Protein AF-A0A9E4PXG4-F1 (afdb_monomer_lite)

pLDDT: mean 70.13, std 26.69, range [25.33, 98.75]

Foldseek 3Di:
DPDDDDDCPLPDWKDFAWWAFQVVRDIDGPPPDPLRQQRCQLNVQLNVLCVLQPVLLLQQAQLQSLLSSNLRRPRDDDPLVVLLVVCVVVVLDDQVVVRSDDDDRPSSRSNSSSNSVLLVVCCCVPPNVVLVSQLRVQCNVPSHNQSSCCVSPVGGSLVSSCVSCVVVVHHRDDDPVRVVVVVVVVVVDDDDDDDDDDDDDDDDDDDDDDDDDDDDDDDDDDDDDDDDDDDDDDDDDDDPPRSIDPGDIDTDPDPDDDPDDPDDDPPDDDDDDPDDDDDDDDDDDDD

Sequence (287 aa):
SALPFRSQAVSEGLQTQGMAFSNERVLLVHGFDPTVTGTVSHEFTHLLVAEAAGKAYAQVPSWLNEGLAEYGNVDPTDDYEAALRYGIFTRRIKPLWYLSSFGGTPEDIIIAYGQARSVVQYMLDTYGPDRMAALFPVLQRTLNIDQALLEVYGMDQFGLDSAWRKFMGLEPLPSPEELESQLDETTESPDSESSGAEESSGDTEGATGAADEATSMPGPTPGAEGQPAGAEGDDGQESEGGLNSPGCSAPASGSGNVSIGLGMLLLLSTPLGLVALPRLRRRWPFR

Structure (mmCIF, N/CA/C/O backbone):
data_AF-A0A9E4PXG4-F1
#
_entry.id   AF-A0A9E4PXG4-F1
#
loop_
_atom_site.group_PDB
_atom_site.id
_atom_site.type_symbol
_atom_site.label_atom_id
_atom_site.label_alt_id
_atom_site.label_comp_id
_atom_site.label_asym_id
_atom_site.label_entity_id
_atom_site.label_seq_id
_atom_site.pdbx_PDB_ins_code
_atom_site.Cartn_x
_atom_site.Cartn_y
_atom_site.Cartn_z
_atom_site.occupancy
_atom_site.B_iso_or_equiv
_atom_site.auth_seq_id
_atom_site.auth_comp_id
_atom_site.auth_asym_id
_atom_site.auth_atom_id
_atom_site.pdbx_PDB_model_num
ATOM 1 N N . SER A 1 1 ? 17.398 23.538 -15.110 1.00 33.78 1 SER A N 1
ATOM 2 C CA . SER A 1 1 ? 17.053 22.222 -14.540 1.00 33.78 1 SER A CA 1
ATOM 3 C C . SER A 1 1 ? 15.551 22.056 -14.558 1.00 33.78 1 SER A C 1
ATOM 5 O O . SER A 1 1 ? 14.874 23.047 -14.325 1.00 33.78 1 SER A O 1
ATOM 7 N N . ALA A 1 2 ? 15.044 20.861 -14.864 1.00 31.47 2 ALA A N 1
ATOM 8 C CA . ALA A 1 2 ? 13.609 20.583 -15.018 1.00 31.47 2 ALA A CA 1
ATOM 9 C C . ALA A 1 2 ? 13.069 19.635 -13.927 1.00 31.47 2 ALA A C 1
ATOM 11 O O . ALA A 1 2 ? 12.160 18.854 -14.172 1.00 31.47 2 ALA A O 1
ATOM 12 N N . LEU A 1 3 ? 13.666 19.683 -12.733 1.00 31.16 3 LEU A N 1
ATOM 13 C CA . LEU A 1 3 ? 13.234 18.939 -11.552 1.00 31.16 3 LEU A CA 1
ATOM 14 C C . LEU A 1 3 ? 13.227 19.905 -10.357 1.00 31.16 3 LEU A C 1
ATOM 16 O O . LEU A 1 3 ? 14.188 20.675 -10.224 1.00 31.16 3 LEU A O 1
ATOM 20 N N . PRO A 1 4 ? 12.181 19.904 -9.512 1.00 25.77 4 PRO A N 1
ATOM 21 C CA . PRO A 1 4 ? 12.174 20.676 -8.276 1.00 25.77 4 PRO A CA 1
ATOM 22 C C . PRO A 1 4 ? 13.229 20.137 -7.300 1.00 25.77 4 PRO A C 1
ATOM 24 O O . PRO A 1 4 ? 13.543 18.947 -7.290 1.00 25.77 4 PRO A O 1
ATOM 27 N N . PHE A 1 5 ? 13.776 21.021 -6.464 1.00 25.33 5 PHE A N 1
ATOM 28 C CA . PHE A 1 5 ? 14.738 20.637 -5.433 1.00 25.33 5 PHE A CA 1
ATOM 29 C C . PHE A 1 5 ? 14.101 19.663 -4.432 1.00 25.33 5 PHE A C 1
ATOM 31 O O . PHE A 1 5 ? 13.158 20.017 -3.725 1.00 25.33 5 PHE A O 1
ATOM 38 N N . ARG A 1 6 ? 14.685 18.470 -4.302 1.00 34.84 6 ARG A N 1
ATOM 39 C CA . ARG A 1 6 ? 14.646 17.688 -3.061 1.00 34.84 6 ARG A CA 1
ATOM 40 C C . ARG A 1 6 ? 16.035 17.704 -2.429 1.00 34.84 6 ARG A C 1
ATOM 42 O O . ARG A 1 6 ? 17.034 17.906 -3.120 1.00 34.84 6 ARG A O 1
ATOM 49 N N . SER A 1 7 ? 16.080 17.618 -1.103 1.00 28.38 7 SER A N 1
ATOM 50 C CA . SER A 1 7 ? 17.288 17.879 -0.318 1.00 28.38 7 SER A CA 1
ATOM 51 C C . SER A 1 7 ? 18.417 16.895 -0.635 1.00 28.38 7 SER A C 1
ATOM 53 O O . SER A 1 7 ? 18.186 15.724 -0.929 1.00 28.38 7 SER A O 1
ATOM 55 N N . GLN A 1 8 ? 19.664 17.353 -0.494 1.00 27.33 8 GLN A N 1
ATOM 56 C CA . GLN A 1 8 ? 20.884 16.546 -0.664 1.00 27.33 8 GLN A CA 1
ATOM 57 C C . GLN A 1 8 ? 21.089 15.489 0.453 1.00 27.33 8 GLN A C 1
ATOM 59 O O . GLN A 1 8 ? 22.214 15.079 0.712 1.00 27.33 8 GLN A O 1
ATOM 64 N N . ALA A 1 9 ? 20.018 15.072 1.137 1.00 29.69 9 ALA A N 1
ATOM 65 C CA . ALA A 1 9 ? 20.040 14.266 2.360 1.00 29.69 9 ALA A CA 1
ATOM 66 C C . ALA A 1 9 ? 19.443 12.850 2.202 1.00 29.69 9 ALA A C 1
ATOM 68 O O . ALA A 1 9 ? 19.326 12.128 3.185 1.00 29.69 9 ALA A O 1
ATOM 69 N N . VAL A 1 10 ? 19.110 12.423 0.977 1.00 39.03 10 VAL A N 1
ATOM 70 C CA . VAL A 1 10 ? 18.885 10.998 0.630 1.00 39.03 10 VAL A CA 1
ATOM 71 C C . VAL A 1 10 ? 20.210 10.403 0.116 1.00 39.03 10 VAL A C 1
ATOM 73 O O . VAL A 1 10 ? 20.295 9.836 -0.968 1.00 39.03 10 VAL A O 1
ATOM 76 N N . SER A 1 11 ? 21.305 10.687 0.825 1.00 46.31 11 SER A N 1
ATOM 77 C CA . SER A 1 11 ? 22.659 10.618 0.272 1.00 46.31 11 SER A CA 1
ATOM 78 C C . SER A 1 11 ? 23.220 9.193 0.176 1.00 46.31 11 SER A C 1
ATOM 80 O O . SER A 1 11 ? 23.090 8.396 1.099 1.00 46.31 11 SER A O 1
ATOM 82 N N . GLU A 1 12 ? 23.919 8.933 -0.932 1.00 41.09 12 GLU A N 1
ATOM 83 C CA . GLU A 1 12 ? 24.795 7.779 -1.226 1.00 41.09 12 GLU A CA 1
ATOM 84 C C . GLU A 1 12 ? 24.142 6.402 -1.463 1.00 41.09 12 GLU A C 1
ATOM 86 O O . GLU A 1 12 ? 24.725 5.607 -2.197 1.00 41.09 12 GLU A O 1
ATOM 91 N N . GLY A 1 13 ? 22.953 6.110 -0.921 1.00 46.75 13 GLY A N 1
ATOM 92 C CA . GLY A 1 13 ? 22.399 4.740 -0.925 1.00 46.75 13 GLY A CA 1
ATOM 93 C C . GLY A 1 13 ? 21.223 4.427 -1.864 1.00 46.75 13 GLY A C 1
ATOM 94 O O . GLY A 1 13 ? 20.924 3.251 -2.055 1.00 46.75 13 GLY A O 1
ATOM 95 N N . LEU A 1 14 ? 20.534 5.425 -2.427 1.00 54.19 14 LEU A N 1
ATOM 96 C CA . LEU A 1 14 ? 19.268 5.234 -3.154 1.00 54.19 14 LEU A CA 1
ATOM 97 C C . LEU A 1 14 ? 19.252 5.993 -4.491 1.00 54.19 14 LEU A C 1
ATOM 99 O O . LEU A 1 14 ? 19.620 7.166 -4.545 1.00 54.19 14 LEU A O 1
ATOM 103 N N . GLN A 1 15 ? 18.786 5.339 -5.558 1.00 56.06 15 GLN A N 1
ATOM 104 C CA . GLN A 1 15 ? 18.640 5.920 -6.896 1.00 56.06 15 GLN A CA 1
ATOM 105 C C . GLN A 1 15 ? 17.185 5.835 -7.372 1.00 56.06 15 GLN A C 1
ATOM 107 O O . GLN A 1 15 ? 16.572 4.768 -7.362 1.00 56.06 15 GLN A O 1
ATOM 112 N N . THR A 1 16 ? 16.643 6.959 -7.846 1.00 61.25 16 THR A N 1
ATOM 113 C CA . THR A 1 16 ? 15.329 7.002 -8.500 1.00 61.25 16 THR A CA 1
ATOM 114 C C . THR A 1 16 ? 15.421 6.418 -9.910 1.00 61.25 16 THR A C 1
ATOM 116 O O . THR A 1 16 ? 16.139 6.968 -10.748 1.00 61.25 16 THR A O 1
ATOM 119 N N . GLN A 1 17 ? 14.717 5.312 -10.173 1.00 58.34 17 GLN A N 1
ATOM 120 C CA . GLN A 1 17 ? 14.763 4.605 -11.469 1.00 58.34 17 GLN A CA 1
ATOM 121 C C . GLN A 1 17 ? 13.603 4.970 -12.410 1.00 58.34 17 GLN A C 1
ATOM 123 O O . GLN A 1 17 ? 13.741 4.873 -13.637 1.00 58.34 17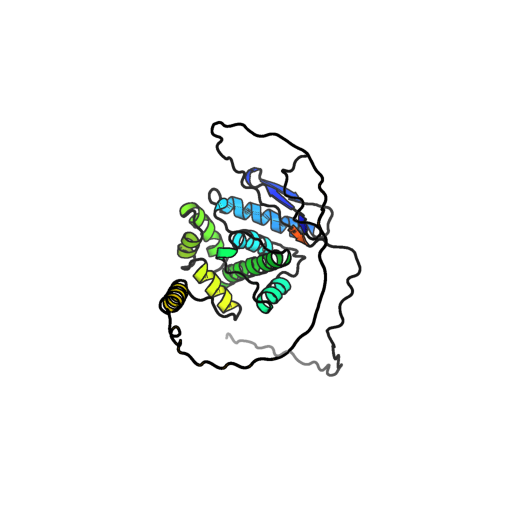 GLN A O 1
ATOM 128 N N . GLY A 1 18 ? 12.485 5.434 -11.847 1.00 63.47 18 GLY A N 1
ATOM 129 C CA . GLY A 1 18 ? 11.287 5.832 -12.575 1.00 63.47 18 GLY A CA 1
ATOM 130 C C . GLY A 1 18 ? 10.524 6.977 -11.903 1.00 63.47 18 GLY A C 1
ATOM 131 O O . GLY A 1 18 ? 10.844 7.401 -10.789 1.00 63.47 18 GLY A O 1
ATOM 132 N N . MET A 1 19 ? 9.556 7.530 -12.637 1.00 73.69 19 MET A N 1
ATOM 133 C CA . MET A 1 19 ? 8.534 8.430 -12.104 1.00 73.69 19 MET A CA 1
ATOM 134 C C . MET A 1 19 ? 7.292 8.454 -13.007 1.00 73.69 19 MET A C 1
ATOM 136 O O . MET A 1 19 ? 7.368 8.817 -14.189 1.00 73.69 19 MET A O 1
ATOM 140 N N . ALA A 1 20 ? 6.143 8.127 -12.422 1.00 68.19 20 ALA A N 1
ATOM 141 C CA . ALA A 1 20 ? 4.818 8.271 -13.016 1.00 68.19 20 ALA A CA 1
ATOM 142 C C . ALA A 1 20 ? 4.194 9.671 -12.798 1.00 68.19 20 ALA A C 1
ATOM 144 O O . ALA A 1 20 ? 4.079 10.163 -11.669 1.00 68.19 20 ALA A O 1
ATOM 145 N N . PHE A 1 21 ? 3.726 10.276 -13.894 1.00 68.31 21 PHE A N 1
ATOM 146 C CA . PHE A 1 21 ? 3.002 11.551 -13.950 1.00 68.31 21 PHE A CA 1
ATOM 147 C C . PHE A 1 21 ? 1.546 11.289 -14.352 1.00 68.31 21 PHE A C 1
ATOM 149 O O . PHE A 1 21 ? 1.220 11.143 -15.535 1.00 68.31 21 PHE A O 1
ATOM 156 N N . SER A 1 22 ? 0.673 11.161 -13.352 1.00 68.94 22 SER A N 1
ATOM 157 C CA . SER A 1 22 ? -0.694 10.652 -13.526 1.00 68.94 22 SER A CA 1
ATOM 158 C C . SER A 1 22 ? -1.594 11.589 -14.333 1.00 68.94 22 SER A C 1
ATOM 160 O O . SER A 1 22 ? -2.365 11.123 -15.171 1.00 68.94 22 SER A O 1
ATOM 162 N N . ASN A 1 23 ? -1.470 12.903 -14.121 1.00 64.62 23 ASN A N 1
ATOM 163 C CA . ASN A 1 23 ? -2.279 13.917 -14.806 1.00 64.62 23 ASN A CA 1
ATOM 164 C C . ASN A 1 23 ? -1.969 13.958 -16.312 1.00 64.62 23 ASN A C 1
ATOM 166 O O . ASN A 1 23 ? -2.866 14.061 -17.147 1.00 64.62 23 ASN A O 1
ATOM 170 N N . GLU A 1 24 ? -0.690 13.841 -16.659 1.00 72.69 24 GLU A N 1
ATOM 171 C CA . GLU A 1 24 ? -0.172 13.880 -18.024 1.00 72.69 24 GLU A CA 1
ATOM 172 C C . GLU A 1 24 ? -0.234 12.507 -18.713 1.00 72.69 24 GLU A C 1
ATOM 174 O O . GLU A 1 24 ? -0.061 12.422 -19.930 1.00 72.69 24 GLU A O 1
ATOM 179 N N . ARG A 1 25 ? -0.472 11.431 -17.944 1.00 68.12 25 ARG A N 1
ATOM 180 C CA . ARG A 1 25 ? -0.352 10.020 -18.362 1.00 68.12 25 ARG A CA 1
ATOM 181 C C . ARG A 1 25 ? 1.022 9.710 -18.971 1.00 68.12 25 ARG A C 1
ATOM 183 O O . ARG A 1 25 ? 1.139 8.950 -19.933 1.00 68.12 25 ARG A O 1
ATOM 190 N N . VAL A 1 26 ? 2.064 10.316 -18.401 1.00 72.38 26 VAL A N 1
ATOM 191 C CA . VAL A 1 26 ? 3.461 10.165 -18.825 1.00 72.38 26 VAL A CA 1
ATOM 192 C C . VAL A 1 26 ? 4.211 9.288 -17.831 1.00 72.38 26 VAL A C 1
ATOM 194 O O . VAL A 1 26 ? 4.069 9.419 -16.618 1.00 72.38 26 VAL A O 1
ATOM 197 N N . LEU A 1 27 ? 5.053 8.412 -18.369 1.00 68.44 27 LEU A N 1
ATOM 198 C CA . LEU A 1 27 ? 5.973 7.580 -17.611 1.00 68.44 27 LEU A CA 1
ATOM 199 C C . LEU A 1 27 ? 7.411 7.912 -18.029 1.00 68.44 27 LEU A C 1
ATOM 201 O O . LEU A 1 27 ? 7.748 7.817 -19.211 1.00 68.44 27 LEU A O 1
ATOM 205 N N . LEU A 1 28 ? 8.258 8.280 -17.066 1.00 68.62 28 LEU A N 1
ATOM 206 C CA . LEU A 1 28 ? 9.705 8.388 -17.254 1.00 68.62 28 LEU A CA 1
ATOM 207 C C . LEU A 1 28 ? 10.388 7.190 -16.586 1.00 68.62 28 LEU A C 1
ATOM 209 O O . LEU A 1 28 ? 10.193 6.964 -15.398 1.00 68.62 28 LEU A O 1
ATOM 213 N N . VAL A 1 29 ? 11.204 6.445 -17.337 1.00 65.88 29 VAL A N 1
ATOM 214 C CA . VAL A 1 29 ? 12.019 5.325 -16.826 1.00 65.88 29 VAL A CA 1
ATOM 215 C C . VAL A 1 29 ? 13.424 5.407 -17.413 1.00 65.88 29 VAL A C 1
ATOM 217 O O . VAL A 1 29 ? 13.599 5.769 -18.581 1.00 65.88 29 VAL A O 1
ATOM 220 N N . HIS A 1 30 ? 14.435 5.045 -16.623 1.00 57.62 30 HIS A N 1
ATOM 221 C CA . HIS A 1 30 ? 15.813 4.953 -17.094 1.00 57.62 30 HIS A CA 1
ATOM 222 C C . HIS A 1 30 ? 16.043 3.686 -17.947 1.00 57.62 30 HIS A C 1
ATOM 224 O O . HIS A 1 30 ? 16.490 2.649 -17.469 1.00 57.62 30 HIS A O 1
ATOM 230 N N . GLY A 1 31 ? 15.725 3.762 -19.243 1.00 51.06 31 GLY A N 1
ATOM 231 C CA . GLY A 1 31 ? 15.637 2.603 -20.149 1.00 51.06 31 GLY A CA 1
ATOM 232 C C . GLY A 1 31 ? 16.941 1.917 -20.595 1.00 51.06 31 GLY A C 1
ATOM 233 O O . GLY A 1 31 ? 16.943 1.302 -21.659 1.00 51.06 31 GLY A O 1
ATOM 234 N N . PHE A 1 32 ? 18.042 2.032 -19.845 1.00 56.19 32 PHE A N 1
ATOM 235 C CA . PHE A 1 32 ? 19.338 1.404 -20.172 1.00 56.19 32 PHE A CA 1
ATOM 236 C C . PHE A 1 32 ? 19.726 0.235 -19.255 1.00 56.19 32 PHE A C 1
ATOM 238 O O . PHE A 1 32 ? 20.762 -0.391 -19.475 1.00 56.19 32 PHE A O 1
ATOM 245 N N . ASP A 1 33 ? 18.908 -0.060 -18.248 1.00 64.75 33 ASP A N 1
ATOM 246 C CA . ASP A 1 33 ? 19.182 -1.075 -17.233 1.00 64.75 33 ASP A CA 1
ATOM 247 C C . ASP A 1 33 ? 18.366 -2.366 -17.484 1.00 64.75 33 ASP A C 1
ATOM 249 O O . ASP A 1 33 ? 17.215 -2.268 -17.922 1.00 64.75 33 ASP A O 1
ATOM 253 N N . PRO A 1 34 ? 18.904 -3.582 -17.236 1.00 64.25 34 PRO A N 1
ATOM 254 C CA . PRO A 1 34 ? 18.141 -4.830 -17.364 1.00 64.25 34 PRO A CA 1
ATOM 255 C C . PRO A 1 34 ? 16.851 -4.869 -16.526 1.00 64.25 34 PRO A C 1
ATOM 257 O O . PRO A 1 34 ? 15.905 -5.539 -16.931 1.00 64.25 34 PRO A O 1
ATOM 260 N N . THR A 1 35 ? 16.774 -4.123 -15.420 1.00 71.75 35 THR A N 1
ATOM 261 C CA . THR A 1 35 ? 15.582 -4.015 -14.555 1.00 71.75 35 THR A CA 1
ATOM 262 C C . THR A 1 35 ? 14.420 -3.221 -15.171 1.00 71.75 35 THR A C 1
ATOM 264 O O . THR A 1 35 ? 13.339 -3.152 -14.585 1.00 71.75 35 THR A O 1
ATOM 267 N N . VAL A 1 36 ? 14.592 -2.633 -16.367 1.00 78.88 36 VAL A N 1
ATOM 268 C CA .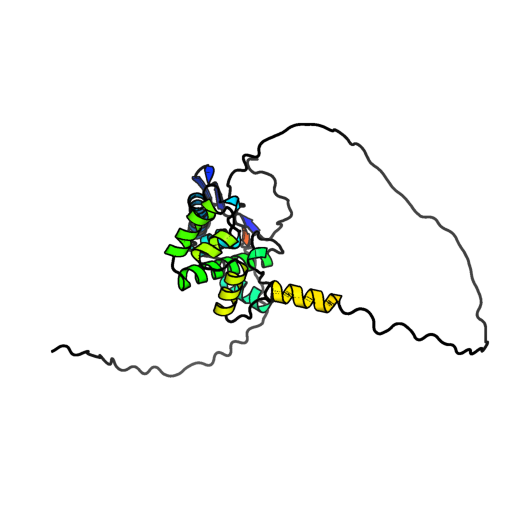 VAL A 1 36 ? 13.593 -1.767 -17.023 1.00 78.88 36 VAL A CA 1
ATOM 269 C C . VAL A 1 36 ? 12.195 -2.390 -17.112 1.00 78.88 36 VAL A C 1
ATOM 271 O O . VAL A 1 36 ? 11.211 -1.668 -16.973 1.00 78.88 36 VAL A O 1
ATOM 274 N N . THR A 1 37 ? 12.079 -3.708 -17.305 1.00 81.19 37 THR A N 1
ATOM 275 C CA . THR A 1 37 ? 10.779 -4.398 -17.372 1.00 81.19 37 THR A CA 1
ATOM 276 C C . THR A 1 37 ? 10.029 -4.296 -16.044 1.00 81.19 37 THR A C 1
ATOM 278 O O . THR A 1 37 ? 8.860 -3.903 -16.032 1.00 81.19 37 THR A O 1
ATOM 281 N N . GLY A 1 38 ? 10.717 -4.589 -14.936 1.00 83.81 38 GLY A N 1
ATOM 282 C CA . GLY A 1 38 ? 10.175 -4.486 -13.585 1.00 83.81 38 GLY A CA 1
ATOM 283 C C . GLY A 1 38 ? 9.786 -3.048 -13.259 1.00 83.81 38 GLY A C 1
ATOM 284 O O . GLY A 1 38 ? 8.614 -2.773 -12.996 1.00 83.81 38 GLY A O 1
ATOM 285 N N . THR A 1 39 ? 10.721 -2.108 -13.437 1.00 82.44 39 THR A N 1
ATOM 286 C CA . THR A 1 39 ? 10.501 -0.667 -13.214 1.00 82.44 39 THR A CA 1
ATOM 287 C C . THR A 1 39 ? 9.316 -0.116 -14.016 1.00 82.44 39 THR A C 1
ATOM 289 O O . THR A 1 39 ? 8.491 0.615 -13.472 1.00 82.44 39 THR A O 1
ATOM 292 N N . VAL A 1 40 ? 9.166 -0.490 -15.295 1.00 84.50 40 VAL A N 1
ATOM 293 C CA . VAL A 1 40 ? 8.005 -0.082 -16.109 1.00 84.50 40 VAL A CA 1
ATOM 294 C C . VAL A 1 40 ? 6.701 -0.651 -15.547 1.00 84.50 40 VAL A C 1
ATOM 296 O O . VAL A 1 40 ? 5.712 0.075 -15.494 1.00 84.50 40 VAL A O 1
ATOM 299 N N . SER A 1 41 ? 6.670 -1.919 -15.124 1.00 87.75 41 SER A N 1
ATOM 300 C CA . SER A 1 41 ? 5.453 -2.531 -14.564 1.00 87.75 41 SER A CA 1
ATOM 301 C C . SER A 1 41 ? 5.051 -1.959 -13.197 1.00 87.75 41 SER A C 1
ATOM 303 O O . SER A 1 41 ? 3.862 -1.725 -12.962 1.00 87.75 41 SER A O 1
ATOM 305 N N . HIS A 1 42 ? 6.029 -1.642 -12.345 1.00 88.88 42 HIS A N 1
ATOM 306 C CA . HIS A 1 42 ? 5.837 -0.945 -11.070 1.00 88.88 42 HIS A CA 1
ATOM 307 C C . HIS A 1 42 ? 5.215 0.440 -11.287 1.00 88.88 42 HIS A C 1
ATOM 309 O O . HIS A 1 42 ? 4.101 0.718 -10.845 1.00 88.88 42 HIS A O 1
ATOM 315 N N . GLU A 1 43 ? 5.878 1.289 -12.073 1.00 85.62 43 GLU A N 1
ATOM 316 C CA . GLU A 1 43 ? 5.435 2.667 -12.309 1.00 85.62 43 GLU A CA 1
ATOM 317 C C . GLU A 1 43 ? 4.129 2.748 -13.121 1.00 85.62 43 GLU A C 1
ATOM 319 O O . GLU A 1 43 ? 3.299 3.631 -12.895 1.00 85.62 43 GLU A O 1
ATOM 324 N N . PHE A 1 44 ? 3.883 1.802 -14.036 1.00 87.75 44 PHE A N 1
ATOM 325 C CA . PHE A 1 44 ? 2.585 1.689 -14.706 1.00 87.75 44 PHE A CA 1
ATOM 326 C C . PHE A 1 44 ? 1.464 1.348 -13.717 1.00 87.75 44 PHE A C 1
ATOM 328 O O . PHE A 1 44 ? 0.346 1.844 -13.862 1.00 87.75 44 PHE A O 1
ATOM 335 N N . THR A 1 45 ? 1.753 0.570 -12.672 1.00 93.06 45 THR A N 1
ATOM 336 C CA . THR A 1 45 ? 0.770 0.269 -11.628 1.00 93.06 45 THR A CA 1
ATOM 337 C C . THR A 1 45 ? 0.398 1.517 -10.823 1.00 93.06 45 THR A C 1
ATOM 339 O O . THR A 1 45 ? -0.785 1.696 -10.540 1.00 93.06 45 THR A O 1
ATOM 342 N N . HIS A 1 46 ? 1.323 2.451 -10.563 1.00 90.69 46 HIS A N 1
ATOM 343 C CA . HIS A 1 46 ? 0.963 3.753 -9.975 1.00 90.69 46 HIS A CA 1
ATOM 344 C C . HIS A 1 46 ? -0.020 4.546 -10.846 1.00 90.69 46 HIS A C 1
ATOM 346 O O . HIS A 1 46 ? -0.963 5.132 -10.315 1.00 90.69 46 HIS A O 1
ATOM 352 N N . LEU A 1 47 ? 0.137 4.529 -12.178 1.00 89.50 47 LEU A N 1
ATOM 353 C CA . LEU A 1 47 ? -0.826 5.164 -13.090 1.00 89.50 47 LEU A CA 1
ATOM 354 C C . LEU A 1 47 ? -2.213 4.503 -13.003 1.00 89.50 47 LEU A C 1
ATOM 356 O O . LEU A 1 47 ? -3.226 5.203 -13.006 1.00 89.50 47 LEU A O 1
ATOM 360 N N . LEU A 1 48 ? -2.274 3.171 -12.881 1.00 93.88 48 LEU A N 1
ATOM 361 C CA . LEU A 1 48 ? -3.533 2.443 -12.684 1.00 93.88 48 LEU A CA 1
ATOM 362 C C . LEU A 1 48 ? -4.182 2.764 -11.328 1.00 93.88 48 LEU A C 1
ATOM 364 O O . LEU A 1 48 ? -5.394 2.966 -11.271 1.00 93.88 48 LEU A O 1
ATOM 368 N N . VAL A 1 49 ? -3.392 2.851 -10.252 1.00 95.31 49 VAL A N 1
ATOM 369 C CA . VAL A 1 49 ? -3.860 3.247 -8.913 1.00 95.31 49 VAL A CA 1
ATOM 370 C C . VAL A 1 49 ? -4.381 4.685 -8.923 1.00 95.31 49 VAL A C 1
ATOM 372 O O . VAL A 1 49 ? -5.443 4.946 -8.361 1.00 95.31 49 VAL A O 1
ATOM 375 N N . ALA A 1 50 ? -3.695 5.611 -9.597 1.00 92.94 50 ALA A N 1
ATOM 376 C CA . ALA A 1 50 ? -4.127 7.000 -9.720 1.00 92.94 50 ALA A CA 1
ATOM 377 C C . ALA A 1 50 ? -5.424 7.150 -10.534 1.00 92.94 50 ALA A C 1
ATOM 379 O O . ALA A 1 50 ? -6.336 7.848 -10.092 1.00 92.94 50 ALA A O 1
ATOM 380 N N . GLU A 1 51 ? -5.560 6.456 -11.669 1.00 94.44 51 GLU A N 1
ATOM 381 C CA . GLU A 1 51 ? -6.804 6.437 -12.457 1.00 94.44 51 GLU A CA 1
ATOM 382 C C . GLU A 1 51 ? -7.963 5.806 -11.656 1.00 94.44 51 GLU A C 1
ATOM 384 O O . GLU A 1 51 ? -9.067 6.350 -11.633 1.00 94.44 51 GLU A O 1
ATOM 389 N N . ALA A 1 52 ? -7.717 4.703 -10.937 1.00 95.88 52 ALA A N 1
ATOM 390 C CA . ALA A 1 52 ? -8.730 4.037 -10.115 1.00 95.88 52 ALA A CA 1
ATOM 391 C C . ALA A 1 52 ? -9.160 4.879 -8.899 1.00 95.88 52 ALA A C 1
ATOM 393 O O . ALA A 1 52 ? -10.350 4.941 -8.575 1.00 95.88 52 ALA A O 1
ATOM 394 N N . ALA A 1 53 ? -8.220 5.547 -8.226 1.00 95.50 53 ALA A N 1
ATOM 395 C CA . ALA A 1 53 ? -8.495 6.412 -7.079 1.00 95.50 53 ALA A CA 1
ATOM 396 C C . ALA A 1 53 ? -9.058 7.786 -7.480 1.00 95.50 53 ALA A C 1
ATOM 398 O O . ALA A 1 53 ? -9.758 8.415 -6.683 1.00 95.50 53 ALA A O 1
ATOM 399 N N . GLY A 1 54 ? -8.773 8.270 -8.692 1.00 95.06 54 GLY A N 1
ATOM 400 C CA . GLY A 1 54 ? -9.233 9.558 -9.210 1.00 95.06 54 GLY A CA 1
ATOM 401 C C . GLY A 1 54 ? -8.992 10.708 -8.225 1.00 95.06 54 GLY A C 1
ATOM 402 O O . GLY A 1 54 ? -7.904 10.873 -7.674 1.00 95.06 54 GLY A O 1
ATOM 403 N N . LYS A 1 55 ? -10.049 11.473 -7.921 1.00 92.50 55 LYS A N 1
ATOM 404 C CA . LYS A 1 55 ? -10.012 12.586 -6.948 1.00 92.50 55 LYS A CA 1
ATOM 405 C C . LYS A 1 55 ? -9.583 12.193 -5.521 1.00 92.50 55 LYS A C 1
ATOM 407 O O . LYS A 1 55 ? -9.330 13.074 -4.708 1.00 92.50 55 LYS A O 1
ATOM 412 N N . ALA A 1 56 ? -9.561 10.900 -5.194 1.00 96.62 56 ALA A N 1
ATOM 413 C CA . ALA A 1 56 ? -9.161 10.381 -3.890 1.00 96.62 56 ALA A CA 1
ATOM 414 C C . ALA A 1 56 ? -7.725 9.839 -3.865 1.00 96.62 56 ALA A C 1
ATOM 416 O O . ALA A 1 56 ? -7.335 9.244 -2.866 1.00 96.62 56 ALA A O 1
ATOM 417 N N . TYR A 1 57 ? -6.921 10.050 -4.916 1.00 95.56 57 TYR A N 1
ATOM 418 C CA . TYR A 1 57 ? -5.528 9.587 -4.953 1.00 95.56 57 TYR A CA 1
ATOM 419 C C . TYR A 1 57 ? -4.695 10.086 -3.759 1.00 95.56 57 TYR A C 1
ATOM 421 O O . TYR A 1 57 ? -3.955 9.312 -3.165 1.00 95.56 57 TYR A O 1
ATOM 429 N N . ALA A 1 58 ? -4.910 11.329 -3.312 1.00 94.19 58 ALA A N 1
ATOM 430 C CA . ALA A 1 58 ? -4.272 11.882 -2.110 1.00 94.19 58 ALA A CA 1
ATOM 431 C C . ALA A 1 58 ? -4.661 11.178 -0.785 1.00 94.19 58 ALA A C 1
ATOM 433 O O . ALA A 1 58 ? -4.066 11.464 0.248 1.00 94.19 58 ALA A O 1
ATOM 434 N N . GLN A 1 59 ? -5.657 10.285 -0.809 1.00 97.12 59 GLN A N 1
ATOM 435 C CA . GLN A 1 59 ? -6.117 9.472 0.325 1.00 97.12 59 GLN A CA 1
ATOM 436 C C . GLN A 1 59 ? -5.665 8.002 0.218 1.00 97.12 59 GLN A C 1
ATOM 438 O O . GLN A 1 59 ? -6.029 7.185 1.065 1.00 97.12 59 GLN A O 1
ATOM 443 N N . VAL A 1 60 ? -4.898 7.641 -0.820 1.00 98.00 60 VAL A N 1
ATOM 444 C CA . VAL A 1 60 ? -4.275 6.318 -0.951 1.00 98.00 60 VAL A CA 1
ATOM 445 C C . VAL A 1 60 ? -2.982 6.316 -0.122 1.00 98.00 60 VAL A C 1
ATOM 447 O O . VAL A 1 60 ? -2.061 7.063 -0.454 1.00 98.00 60 VAL A O 1
ATOM 450 N N . PRO A 1 61 ? -2.868 5.503 0.945 1.00 98.12 61 PRO A N 1
ATOM 451 C CA . PRO A 1 61 ? -1.647 5.444 1.747 1.00 98.12 61 PRO A CA 1
ATOM 452 C C . PRO A 1 61 ? -0.495 4.790 0.971 1.00 98.12 61 PRO A C 1
ATOM 454 O O . PRO A 1 61 ? -0.728 3.909 0.136 1.00 98.12 61 PRO A O 1
ATOM 457 N N . SER A 1 62 ? 0.754 5.148 1.294 1.00 97.50 62 SER A N 1
ATOM 458 C CA . SER A 1 62 ? 1.945 4.554 0.660 1.00 97.50 62 SER A CA 1
ATOM 459 C C . SER A 1 62 ? 1.954 3.025 0.717 1.00 97.50 62 SER A C 1
ATOM 461 O O . SER A 1 62 ? 2.280 2.400 -0.287 1.00 97.50 62 SER A O 1
ATOM 463 N N . TRP A 1 63 ? 1.525 2.399 1.823 1.00 98.50 63 TRP A N 1
ATOM 464 C CA . TRP A 1 63 ? 1.464 0.931 1.901 1.00 98.50 63 TRP A CA 1
ATOM 465 C C . TRP A 1 63 ? 0.557 0.290 0.840 1.00 98.50 63 TRP A C 1
ATOM 467 O O . TRP A 1 63 ? 0.832 -0.824 0.405 1.00 98.50 63 TRP A O 1
ATOM 477 N N . LEU A 1 64 ? -0.506 0.973 0.403 1.00 98.69 64 LEU A N 1
ATOM 478 C CA . LEU A 1 64 ? -1.408 0.453 -0.624 1.00 98.69 64 LEU A CA 1
ATOM 479 C C . LEU A 1 64 ? -0.871 0.753 -2.027 1.00 98.69 64 LEU A C 1
ATOM 481 O O . LEU A 1 64 ? -0.889 -0.127 -2.882 1.00 98.69 64 LEU A O 1
ATOM 485 N N . ASN A 1 65 ? -0.369 1.971 -2.258 1.00 97.56 65 ASN A N 1
ATOM 486 C CA . ASN A 1 65 ? 0.145 2.386 -3.567 1.00 97.56 65 ASN A CA 1
ATOM 487 C C . ASN A 1 65 ? 1.421 1.614 -3.950 1.00 97.56 65 ASN A C 1
ATOM 489 O O . ASN A 1 65 ? 1.460 0.959 -4.989 1.00 97.56 65 ASN A O 1
ATOM 493 N N . GLU A 1 66 ? 2.430 1.623 -3.075 1.00 96.00 66 GLU A N 1
ATOM 494 C CA . GLU A 1 66 ? 3.688 0.894 -3.285 1.00 96.00 66 GLU A CA 1
ATOM 495 C C . GLU A 1 66 ? 3.473 -0.622 -3.188 1.00 96.00 66 GLU A C 1
ATOM 497 O O . GLU A 1 66 ? 4.048 -1.384 -3.958 1.00 96.00 66 GLU A O 1
ATOM 502 N N . GLY A 1 67 ? 2.590 -1.084 -2.293 1.00 97.88 67 GLY A N 1
ATOM 503 C CA . GLY A 1 67 ? 2.276 -2.509 -2.158 1.00 97.88 67 GLY A CA 1
ATOM 504 C C . GLY A 1 67 ? 1.616 -3.104 -3.404 1.00 97.88 67 GLY A C 1
ATOM 505 O O . GLY A 1 67 ? 1.915 -4.241 -3.766 1.00 97.88 67 GLY A O 1
ATOM 506 N N . LEU A 1 68 ? 0.750 -2.340 -4.084 1.00 98.06 68 LEU A N 1
ATOM 507 C CA . LEU A 1 68 ? 0.184 -2.726 -5.379 1.00 98.06 68 LEU A CA 1
ATOM 508 C C . LEU A 1 68 ? 1.225 -2.663 -6.493 1.00 98.06 68 LEU A C 1
ATOM 510 O O . LEU A 1 68 ? 1.254 -3.571 -7.319 1.00 98.06 68 LEU A O 1
ATOM 514 N N . ALA A 1 69 ? 2.089 -1.647 -6.503 1.00 95.06 69 ALA A N 1
ATOM 515 C CA . ALA A 1 69 ? 3.140 -1.519 -7.506 1.00 95.06 69 ALA A CA 1
ATOM 516 C C . ALA A 1 69 ? 4.166 -2.665 -7.429 1.00 95.06 69 ALA A C 1
ATOM 518 O O . ALA A 1 69 ? 4.419 -3.314 -8.442 1.00 95.06 69 ALA A O 1
ATOM 519 N N . GLU A 1 70 ? 4.619 -3.036 -6.228 1.00 94.19 70 GLU A N 1
ATOM 520 C CA . GLU A 1 70 ? 5.516 -4.181 -6.012 1.00 94.19 70 GLU A CA 1
ATOM 521 C C . GLU A 1 70 ? 4.838 -5.552 -6.173 1.00 94.19 70 GLU A C 1
ATOM 523 O O . GLU A 1 70 ? 5.501 -6.572 -6.396 1.00 94.19 70 GLU A O 1
ATOM 528 N N . TYR A 1 71 ? 3.510 -5.620 -6.051 1.00 95.00 71 TYR A N 1
ATOM 529 C CA . TYR A 1 71 ? 2.743 -6.808 -6.437 1.00 95.00 71 TYR A CA 1
ATOM 530 C C . TYR A 1 71 ? 2.626 -6.919 -7.968 1.00 95.00 71 TYR A C 1
ATOM 532 O O . TYR A 1 71 ? 2.744 -8.011 -8.519 1.00 95.00 71 TYR A O 1
ATOM 540 N N . GLY A 1 72 ? 2.401 -5.791 -8.651 1.00 92.25 72 GLY A N 1
ATOM 541 C CA . GLY A 1 72 ? 2.300 -5.683 -10.109 1.00 92.25 72 GLY A CA 1
ATOM 542 C C . GLY A 1 72 ? 3.642 -5.736 -10.846 1.00 92.25 72 GLY A C 1
ATOM 543 O O . GLY A 1 72 ? 3.653 -5.907 -12.066 1.00 92.25 72 GLY A O 1
ATOM 544 N N . ASN A 1 73 ? 4.757 -5.619 -10.122 1.00 91.00 73 ASN A N 1
ATOM 545 C CA . ASN A 1 73 ? 6.112 -5.726 -10.646 1.00 91.00 73 ASN A CA 1
ATOM 546 C C . ASN A 1 73 ? 6.369 -7.141 -11.206 1.00 91.00 73 ASN A C 1
ATOM 548 O O . ASN A 1 73 ? 6.413 -8.124 -10.463 1.00 91.00 73 ASN A O 1
ATOM 552 N N . VAL A 1 74 ? 6.514 -7.253 -12.532 1.00 86.62 74 VAL A N 1
ATOM 553 C CA . VAL A 1 74 ? 6.627 -8.548 -13.237 1.00 86.62 74 VAL A CA 1
ATOM 554 C C . VAL A 1 74 ? 8.050 -9.108 -13.290 1.00 86.62 74 VAL A C 1
ATOM 556 O O . VAL A 1 74 ? 8.228 -10.257 -13.693 1.00 86.62 74 VAL A O 1
ATOM 559 N N . ASP A 1 75 ? 9.046 -8.307 -12.912 1.00 84.19 75 ASP A N 1
ATOM 560 C CA . ASP A 1 75 ? 10.468 -8.669 -12.898 1.00 84.19 75 ASP A CA 1
ATOM 561 C C . ASP A 1 75 ? 11.154 -8.019 -11.673 1.00 84.19 75 ASP A C 1
ATOM 563 O O . ASP A 1 75 ? 11.974 -7.109 -11.824 1.00 84.19 75 ASP A O 1
ATOM 567 N N . PRO A 1 76 ? 10.748 -8.398 -10.441 1.00 78.81 76 PRO A N 1
ATOM 568 C CA . PRO A 1 76 ? 11.221 -7.764 -9.216 1.00 78.81 76 PRO A CA 1
ATOM 569 C C . PRO A 1 76 ? 12.673 -8.149 -8.926 1.00 78.81 76 PRO A C 1
ATOM 571 O O . PRO A 1 76 ? 13.035 -9.328 -8.901 1.00 78.81 76 PRO A O 1
ATOM 574 N N . THR A 1 77 ? 13.505 -7.141 -8.677 1.00 71.25 77 THR A N 1
ATOM 575 C CA . THR A 1 77 ? 14.962 -7.294 -8.543 1.00 71.25 77 THR A CA 1
ATOM 576 C C . THR A 1 77 ? 15.467 -7.229 -7.107 1.00 71.25 77 THR A C 1
ATOM 578 O O . THR A 1 77 ? 16.559 -7.718 -6.825 1.00 71.25 77 THR A O 1
ATOM 581 N N . ASP A 1 78 ? 14.669 -6.663 -6.203 1.00 73.94 78 ASP A N 1
ATOM 582 C CA . ASP A 1 78 ? 14.961 -6.567 -4.776 1.00 73.94 78 ASP A CA 1
ATOM 583 C C . ASP A 1 78 ? 14.299 -7.711 -3.990 1.00 73.94 78 ASP A C 1
ATOM 585 O O . ASP A 1 78 ? 13.126 -8.042 -4.187 1.00 73.94 78 ASP A O 1
ATOM 589 N N . ASP A 1 79 ? 15.036 -8.305 -3.045 1.00 84.00 79 ASP A N 1
ATOM 590 C CA . ASP A 1 79 ? 14.513 -9.345 -2.146 1.00 84.00 79 ASP A CA 1
ATOM 591 C C . ASP A 1 79 ? 13.722 -8.715 -0.983 1.00 84.00 79 ASP A C 1
ATOM 593 O O . ASP A 1 79 ? 14.114 -8.722 0.191 1.00 84.00 79 ASP A O 1
ATOM 597 N N . TYR A 1 80 ? 12.572 -8.136 -1.331 1.00 87.19 80 TYR A N 1
ATOM 598 C CA . TYR A 1 80 ? 11.637 -7.543 -0.378 1.00 87.19 80 TYR A CA 1
ATOM 599 C C . TYR A 1 80 ? 11.052 -8.568 0.613 1.00 87.19 80 TYR A C 1
ATOM 601 O O . TYR A 1 80 ? 10.626 -8.190 1.707 1.00 87.19 80 TYR A O 1
ATOM 609 N N . GLU A 1 81 ? 11.070 -9.868 0.289 1.00 89.44 81 GLU A N 1
ATOM 610 C CA . GLU A 1 81 ? 10.694 -10.928 1.230 1.00 89.44 81 GLU A CA 1
ATOM 611 C C . GLU A 1 81 ? 11.758 -11.089 2.329 1.00 89.44 81 GLU A C 1
ATOM 613 O O . GLU A 1 81 ? 11.423 -11.142 3.517 1.00 89.44 81 GLU A O 1
ATOM 618 N N . ALA A 1 82 ? 13.047 -11.104 1.975 1.00 92.44 82 ALA A N 1
ATOM 619 C CA . ALA A 1 82 ? 14.132 -11.076 2.951 1.00 92.44 82 ALA A CA 1
ATOM 620 C C . ALA A 1 82 ? 14.134 -9.782 3.774 1.00 92.44 82 ALA A C 1
ATOM 622 O O . ALA A 1 82 ? 14.340 -9.856 4.989 1.00 92.44 82 ALA A O 1
ATOM 623 N N . ALA A 1 83 ? 13.842 -8.627 3.165 1.00 93.12 83 ALA A N 1
ATOM 624 C CA . ALA A 1 83 ? 13.697 -7.364 3.889 1.00 93.12 83 ALA A CA 1
ATOM 625 C C . ALA A 1 83 ? 12.568 -7.417 4.930 1.00 93.12 83 ALA A C 1
ATOM 627 O O . ALA A 1 83 ? 12.787 -7.074 6.093 1.00 93.12 83 ALA A O 1
ATOM 628 N N . LEU A 1 84 ? 11.384 -7.919 4.558 1.00 96.44 84 LEU A N 1
ATOM 629 C CA . LEU A 1 84 ? 10.275 -8.114 5.493 1.00 96.44 84 LEU A CA 1
ATOM 630 C C . LEU A 1 84 ? 10.640 -9.104 6.608 1.00 96.44 84 LEU A C 1
ATOM 632 O O . LEU A 1 84 ? 10.422 -8.816 7.784 1.00 96.44 84 LEU A O 1
ATOM 636 N N . ARG A 1 85 ? 11.237 -10.253 6.270 1.00 96.69 85 ARG A N 1
ATOM 637 C CA . ARG A 1 85 ? 11.685 -11.256 7.254 1.00 96.69 85 ARG A CA 1
ATOM 638 C C . ARG A 1 85 ? 12.710 -10.682 8.236 1.00 96.69 85 ARG A C 1
ATOM 640 O O . ARG A 1 85 ? 12.626 -10.963 9.432 1.00 96.69 85 ARG A O 1
ATOM 647 N N . TYR A 1 86 ? 13.640 -9.859 7.755 1.00 96.31 86 TYR A N 1
ATOM 648 C CA . TYR A 1 86 ? 14.573 -9.109 8.592 1.00 96.31 86 TYR A CA 1
ATOM 649 C C . TYR A 1 86 ? 13.828 -8.119 9.499 1.00 96.31 86 TYR A C 1
ATOM 651 O O . TYR A 1 86 ? 14.005 -8.167 10.714 1.00 96.31 86 TYR A O 1
ATOM 659 N N . GLY A 1 87 ? 12.926 -7.306 8.942 1.00 97.06 87 GLY A N 1
ATOM 660 C CA . GLY A 1 87 ? 12.111 -6.347 9.691 1.00 97.06 87 GLY A CA 1
ATOM 661 C C . GLY A 1 87 ? 11.249 -6.993 10.781 1.00 97.06 87 GLY A C 1
ATOM 662 O O . GLY A 1 87 ? 11.138 -6.441 11.876 1.00 97.06 87 GLY A O 1
ATOM 663 N N . ILE A 1 88 ? 10.688 -8.179 10.528 1.00 97.25 88 ILE A N 1
ATOM 664 C CA . ILE A 1 88 ? 9.982 -9.001 11.523 1.00 97.25 88 ILE A CA 1
ATOM 665 C C . ILE A 1 88 ? 10.947 -9.421 12.638 1.00 97.25 88 ILE A C 1
ATOM 667 O O . ILE A 1 88 ? 10.681 -9.161 13.812 1.00 97.25 88 ILE A O 1
ATOM 671 N N . PHE A 1 89 ? 12.088 -10.022 12.285 1.00 97.06 89 PHE A N 1
ATOM 672 C CA . PHE A 1 89 ? 13.080 -10.506 13.250 1.00 97.06 89 PHE A CA 1
ATOM 673 C C . PHE A 1 89 ? 13.631 -9.384 14.147 1.00 97.06 89 PHE A C 1
ATOM 675 O O . PHE A 1 89 ? 13.772 -9.566 15.356 1.00 97.06 89 PHE A O 1
ATOM 682 N N . THR A 1 90 ? 13.887 -8.200 13.583 1.00 96.44 90 THR A N 1
ATOM 683 C CA . THR A 1 90 ? 14.374 -7.028 14.327 1.00 96.44 90 THR A CA 1
ATOM 684 C C . THR A 1 90 ? 13.264 -6.184 14.961 1.00 96.44 90 THR A C 1
ATOM 686 O O . THR A 1 90 ? 13.570 -5.135 15.520 1.00 96.44 90 THR A O 1
ATOM 689 N N . ARG A 1 91 ? 11.987 -6.592 14.869 1.00 95.31 91 ARG A N 1
ATOM 690 C CA . ARG A 1 91 ? 10.810 -5.825 15.335 1.00 95.31 91 ARG A CA 1
ATOM 691 C C . ARG A 1 91 ? 10.732 -4.387 14.779 1.00 95.31 91 ARG A C 1
ATOM 693 O O . ARG A 1 91 ? 10.331 -3.467 15.483 1.00 95.31 91 ARG A O 1
ATOM 700 N N . ARG A 1 92 ? 11.119 -4.197 13.511 1.00 95.62 92 ARG A N 1
ATOM 701 C CA . ARG A 1 92 ? 11.082 -2.910 12.781 1.00 95.62 92 ARG A CA 1
ATOM 702 C C . ARG A 1 92 ? 9.842 -2.726 11.895 1.00 95.62 92 ARG A C 1
ATOM 704 O O . ARG A 1 92 ? 9.626 -1.619 11.411 1.00 95.62 92 ARG A O 1
ATOM 711 N N . ILE A 1 93 ? 9.022 -3.765 11.690 1.00 97.00 93 ILE A N 1
ATOM 712 C CA . ILE A 1 93 ? 7.732 -3.614 10.991 1.00 97.00 93 ILE A CA 1
ATOM 713 C C . ILE A 1 93 ? 6.821 -2.633 11.738 1.00 97.00 93 ILE A C 1
ATOM 715 O O . ILE A 1 93 ? 6.677 -2.708 12.960 1.00 97.00 93 ILE A O 1
ATOM 719 N N . LYS A 1 94 ? 6.199 -1.712 11.003 1.00 96.62 94 LYS A N 1
ATOM 720 C CA . LYS A 1 94 ? 5.342 -0.658 11.568 1.00 96.62 94 LYS A CA 1
ATOM 721 C C . LYS A 1 94 ? 3.869 -1.083 11.512 1.00 96.62 94 LYS A C 1
ATOM 723 O O . LYS A 1 94 ? 3.539 -2.005 10.769 1.00 96.62 94 LYS A O 1
ATOM 728 N N . PRO A 1 95 ? 2.966 -0.467 12.284 1.00 96.88 95 PRO A N 1
ATOM 729 C CA . PRO A 1 95 ? 1.532 -0.626 12.056 1.00 96.88 95 PRO A CA 1
ATOM 730 C C . PRO A 1 95 ? 1.110 0.047 10.739 1.00 96.88 95 PRO A C 1
ATOM 732 O O . PRO A 1 95 ? 1.688 1.074 10.380 1.00 96.88 95 PRO A O 1
ATOM 735 N N . LEU A 1 96 ? 0.096 -0.471 10.035 1.00 97.44 96 LEU A N 1
ATOM 736 C CA . LEU A 1 96 ? -0.324 0.069 8.724 1.00 97.44 96 LEU A CA 1
ATOM 737 C C . LEU A 1 96 ? -0.602 1.581 8.700 1.00 97.44 96 LEU A C 1
ATOM 739 O O . LEU A 1 96 ? -0.214 2.255 7.747 1.00 97.44 96 LEU A O 1
ATOM 743 N N . TRP A 1 97 ? -1.197 2.145 9.753 1.00 95.12 97 TRP A N 1
ATOM 744 C CA . TRP A 1 97 ? -1.493 3.583 9.818 1.00 95.12 97 TRP A CA 1
ATOM 745 C C . TRP A 1 97 ? -0.230 4.468 9.870 1.00 95.12 97 TRP A C 1
ATOM 747 O O . TRP A 1 97 ? -0.243 5.596 9.371 1.00 95.12 97 TRP A O 1
ATOM 757 N N . TYR A 1 98 ? 0.896 3.938 10.369 1.00 96.31 98 TYR A N 1
ATOM 758 C CA . TYR A 1 98 ? 2.223 4.571 10.285 1.00 96.31 98 TYR A CA 1
ATOM 759 C C . TYR A 1 98 ? 2.890 4.429 8.907 1.00 96.31 98 TYR A C 1
ATOM 761 O O . TYR A 1 98 ? 3.933 5.036 8.679 1.00 96.31 98 TYR A O 1
ATOM 769 N N . LEU A 1 99 ? 2.313 3.639 7.996 1.00 96.94 99 LEU A N 1
ATOM 770 C CA . LEU A 1 99 ? 2.760 3.463 6.609 1.00 96.94 99 LEU A CA 1
ATOM 771 C C . LEU A 1 99 ? 1.852 4.202 5.606 1.00 96.94 99 LEU A C 1
ATOM 773 O O . LEU A 1 99 ? 1.860 3.916 4.408 1.00 96.94 99 LEU A O 1
ATOM 777 N N . SER A 1 100 ? 1.087 5.182 6.095 1.00 94.38 100 SER A N 1
ATOM 778 C CA . SER A 1 100 ? 0.410 6.199 5.280 1.00 94.38 100 SER A CA 1
ATOM 779 C C . SER A 1 100 ? 1.398 7.010 4.432 1.00 94.38 100 SER A C 1
ATOM 781 O O . SER A 1 100 ? 1.093 7.334 3.287 1.00 94.38 100 SER A O 1
ATOM 783 N N . SER A 1 101 ? 2.609 7.227 4.951 1.00 92.75 101 SER A N 1
ATOM 784 C CA . SER A 1 101 ? 3.799 7.678 4.222 1.00 92.75 101 SER A CA 1
ATOM 785 C C . SER A 1 101 ? 5.026 6.893 4.690 1.00 92.75 101 SER A C 1
ATOM 787 O O . SER A 1 101 ? 5.097 6.528 5.863 1.00 92.75 101 SER A O 1
ATOM 789 N N . PHE A 1 102 ? 6.014 6.659 3.824 1.00 90.88 102 PHE A N 1
ATOM 790 C CA . PHE A 1 102 ? 7.262 5.991 4.221 1.00 90.88 102 PHE A CA 1
ATOM 791 C C . PHE A 1 102 ? 8.301 6.981 4.771 1.00 90.88 102 PHE A C 1
ATOM 793 O O . PHE A 1 102 ? 8.445 8.097 4.275 1.00 90.88 102 PHE A O 1
ATOM 800 N N . GLY A 1 103 ? 9.055 6.552 5.786 1.00 88.69 103 GLY A N 1
ATOM 801 C CA . GLY A 1 103 ? 10.120 7.337 6.408 1.00 88.69 103 GLY A CA 1
ATOM 802 C C . GLY A 1 103 ? 10.876 6.554 7.485 1.00 88.69 103 GLY A C 1
ATOM 803 O O . GLY A 1 103 ? 10.385 5.547 8.001 1.00 88.69 103 GLY A O 1
ATOM 804 N N . GLY A 1 104 ? 12.077 7.026 7.822 1.00 90.31 104 GLY A N 1
ATOM 805 C CA . GLY A 1 104 ? 13.043 6.331 8.678 1.00 90.31 104 GLY A CA 1
ATOM 806 C C . GLY A 1 104 ? 14.416 6.275 8.008 1.00 90.31 104 GLY A C 1
ATOM 807 O O . GLY A 1 104 ? 14.736 7.141 7.191 1.00 90.31 104 GLY A O 1
ATOM 808 N N . THR A 1 105 ? 15.223 5.266 8.338 1.00 91.62 105 THR A N 1
ATOM 809 C CA . THR A 1 105 ? 16.463 4.977 7.596 1.00 91.62 105 THR A CA 1
ATOM 810 C C . THR A 1 105 ? 16.145 4.335 6.233 1.00 91.62 105 THR A C 1
ATOM 812 O O . THR A 1 105 ? 15.020 3.862 6.035 1.00 91.62 105 THR A O 1
ATOM 815 N N . PRO A 1 106 ? 17.099 4.259 5.282 1.00 88.44 106 PRO A N 1
ATOM 816 C CA . PRO A 1 106 ? 16.899 3.520 4.030 1.00 88.44 106 PRO A CA 1
ATOM 817 C C . PRO A 1 106 ? 16.415 2.079 4.258 1.00 88.44 106 PRO A C 1
ATOM 819 O O . PRO A 1 106 ? 15.544 1.596 3.541 1.00 88.44 106 PRO A O 1
ATOM 822 N N . GLU A 1 107 ? 16.895 1.416 5.313 1.00 90.56 107 GLU A N 1
ATOM 823 C CA . GLU A 1 107 ? 16.460 0.070 5.690 1.00 90.56 107 GLU A CA 1
ATOM 824 C C . GLU A 1 107 ? 15.013 0.038 6.206 1.00 90.56 107 GLU A C 1
ATOM 826 O O . GLU A 1 107 ? 14.297 -0.909 5.891 1.00 90.56 107 GLU A O 1
ATOM 831 N N . ASP A 1 108 ? 14.546 1.053 6.953 1.00 92.00 108 ASP A N 1
ATOM 832 C CA . ASP A 1 108 ? 13.126 1.139 7.349 1.00 92.00 108 ASP A CA 1
ATOM 833 C C . ASP A 1 108 ? 12.218 1.270 6.120 1.00 92.00 108 ASP A C 1
ATOM 835 O O . ASP A 1 108 ? 11.139 0.682 6.086 1.00 92.00 108 ASP A O 1
ATOM 839 N N . ILE A 1 109 ? 12.663 2.019 5.107 1.00 91.88 109 ILE A N 1
ATOM 840 C CA . ILE A 1 109 ? 11.932 2.202 3.849 1.00 91.88 109 ILE A CA 1
ATOM 841 C C . ILE A 1 109 ? 11.875 0.877 3.074 1.00 91.88 109 ILE A C 1
ATOM 843 O O . ILE A 1 109 ? 10.794 0.458 2.674 1.00 91.88 109 ILE A O 1
ATOM 847 N N . ILE A 1 110 ? 12.996 0.163 2.928 1.00 90.88 110 ILE A N 1
ATOM 848 C CA . ILE A 1 110 ? 13.041 -1.145 2.246 1.00 90.88 110 ILE A CA 1
ATOM 849 C C . ILE A 1 110 ? 12.190 -2.199 2.993 1.00 90.88 110 ILE A C 1
ATOM 851 O O . ILE A 1 110 ? 11.479 -2.983 2.360 1.00 90.88 110 ILE A O 1
ATOM 855 N N . ILE A 1 111 ? 12.178 -2.183 4.334 1.00 96.00 111 ILE A N 1
ATOM 856 C CA . ILE A 1 111 ? 11.253 -2.997 5.147 1.00 96.00 111 ILE A CA 1
ATOM 857 C C . ILE A 1 111 ? 9.789 -2.610 4.870 1.00 96.00 111 ILE A C 1
ATOM 859 O O . ILE A 1 111 ? 8.941 -3.498 4.760 1.00 96.00 111 ILE A O 1
ATOM 863 N N . ALA A 1 112 ? 9.481 -1.315 4.736 1.00 96.69 112 ALA A N 1
ATOM 864 C CA . ALA A 1 112 ? 8.129 -0.832 4.460 1.00 96.69 112 ALA A CA 1
ATOM 865 C C . ALA A 1 112 ? 7.603 -1.284 3.086 1.00 96.69 112 ALA A C 1
ATOM 867 O O . ALA A 1 112 ? 6.456 -1.720 3.019 1.00 96.69 112 ALA A O 1
ATOM 868 N N . TYR A 1 113 ? 8.430 -1.280 2.030 1.00 95.50 113 TYR A N 1
ATOM 869 C CA . TYR A 1 113 ? 8.075 -1.868 0.725 1.00 95.50 113 TYR A CA 1
ATOM 870 C C . TYR A 1 113 ? 7.745 -3.366 0.846 1.00 95.50 113 TYR A C 1
ATOM 872 O O . TYR A 1 113 ? 6.688 -3.810 0.394 1.00 95.50 113 TYR A O 1
ATOM 880 N N . GLY A 1 114 ? 8.588 -4.145 1.535 1.00 96.25 114 GLY A N 1
ATOM 881 C CA . GLY A 1 114 ? 8.330 -5.573 1.757 1.00 96.25 114 GLY A CA 1
ATOM 882 C C . GLY A 1 114 ? 7.060 -5.850 2.565 1.00 96.25 114 GLY A C 1
ATOM 883 O O . GLY A 1 114 ? 6.287 -6.749 2.223 1.00 96.25 114 GLY A O 1
ATOM 884 N N . GLN A 1 115 ? 6.794 -5.045 3.596 1.00 98.31 115 GLN A N 1
ATOM 885 C CA . GLN A 1 115 ? 5.553 -5.117 4.366 1.00 98.31 115 GLN A CA 1
ATOM 886 C C . GLN A 1 115 ? 4.329 -4.757 3.509 1.00 98.31 115 GLN A C 1
ATOM 888 O O . GLN A 1 115 ? 3.359 -5.512 3.493 1.00 98.31 115 GLN A O 1
ATOM 893 N N . ALA A 1 116 ? 4.386 -3.649 2.769 1.00 98.44 116 ALA A N 1
ATOM 894 C CA . ALA A 1 116 ? 3.329 -3.177 1.878 1.00 98.44 116 ALA A CA 1
ATOM 895 C C . ALA A 1 116 ? 2.933 -4.242 0.842 1.00 98.44 116 ALA A C 1
ATOM 897 O O . ALA A 1 116 ? 1.763 -4.623 0.747 1.00 98.44 116 ALA A O 1
ATOM 898 N N . ARG A 1 117 ? 3.926 -4.805 0.142 1.00 97.75 117 ARG A N 1
ATOM 899 C CA . ARG A 1 117 ? 3.743 -5.895 -0.826 1.00 97.75 117 ARG A CA 1
ATOM 900 C C . ARG A 1 117 ? 3.094 -7.127 -0.189 1.00 97.75 117 ARG A C 1
ATOM 902 O O . ARG A 1 117 ? 2.174 -7.706 -0.761 1.00 97.75 117 ARG A O 1
ATOM 909 N N . SER A 1 118 ? 3.541 -7.524 1.006 1.00 98.44 118 SER A N 1
ATOM 910 C CA . SER A 1 118 ? 2.991 -8.679 1.733 1.00 98.44 118 SER A CA 1
ATOM 911 C C . SER A 1 118 ? 1.540 -8.475 2.178 1.00 98.44 118 SER A C 1
ATOM 913 O O . SER A 1 118 ? 0.739 -9.405 2.085 1.00 98.44 118 SER A O 1
ATOM 915 N N . VAL A 1 119 ? 1.176 -7.267 2.615 1.00 98.75 119 VAL A N 1
ATOM 916 C CA . VAL A 1 119 ? -0.204 -6.924 2.997 1.00 98.75 119 VAL A CA 1
ATOM 917 C C . VAL A 1 119 ? -1.123 -6.966 1.776 1.00 98.75 119 VAL A C 1
ATOM 919 O O . VAL A 1 119 ? -2.189 -7.577 1.838 1.00 98.75 119 VAL A O 1
ATOM 922 N N . VAL A 1 120 ? -0.698 -6.394 0.647 1.00 98.69 120 VAL A N 1
ATOM 923 C CA . VAL A 1 120 ? -1.463 -6.425 -0.609 1.00 98.69 120 VAL A CA 1
ATOM 924 C C . VAL A 1 120 ? -1.614 -7.851 -1.150 1.00 98.69 120 VAL A C 1
ATOM 926 O O . VAL A 1 120 ? -2.727 -8.246 -1.499 1.00 98.69 120 VAL A O 1
ATOM 929 N N . GLN A 1 121 ? -0.545 -8.658 -1.137 1.00 98.44 121 GLN A N 1
ATOM 930 C CA . GLN A 1 121 ? -0.595 -10.089 -1.464 1.00 98.44 121 GLN A CA 1
ATOM 931 C C . GLN A 1 121 ? -1.632 -10.818 -0.592 1.00 98.44 121 GLN A C 1
ATOM 933 O O . GLN A 1 121 ? -2.524 -11.478 -1.120 1.00 98.44 121 GLN A O 1
ATOM 938 N N . TYR A 1 122 ? -1.582 -10.632 0.733 1.00 98.69 122 TYR A N 1
ATOM 939 C CA . TYR A 1 122 ? -2.549 -11.212 1.669 1.00 98.69 122 TYR A CA 1
ATOM 940 C C . TYR A 1 122 ? -3.996 -10.782 1.370 1.00 98.69 122 TYR A C 1
ATOM 942 O O . TYR A 1 122 ? -4.901 -11.623 1.394 1.00 98.69 122 TYR A O 1
ATOM 950 N N . MET A 1 123 ? -4.231 -9.503 1.055 1.00 98.75 123 MET A N 1
ATOM 951 C CA . MET A 1 123 ? -5.561 -9.002 0.691 1.00 98.75 123 MET A CA 1
ATOM 952 C C . MET A 1 123 ? -6.095 -9.669 -0.584 1.00 98.75 123 MET A C 1
ATOM 954 O O . MET A 1 123 ? -7.269 -10.044 -0.637 1.00 98.75 123 MET A O 1
ATOM 958 N N . LEU A 1 124 ? -5.244 -9.826 -1.600 1.00 98.56 124 LEU A N 1
ATOM 959 C CA . LEU A 1 124 ? -5.606 -10.425 -2.884 1.00 98.56 124 LEU A CA 1
ATOM 960 C C . LEU A 1 124 ? -5.839 -11.938 -2.772 1.00 98.56 124 LEU A C 1
ATOM 962 O O . LEU A 1 124 ? -6.851 -12.422 -3.277 1.00 98.56 124 LEU A O 1
ATOM 966 N N . ASP A 1 125 ? -4.979 -12.664 -2.057 1.00 98.38 125 ASP A N 1
ATOM 967 C CA . ASP A 1 125 ? -5.103 -14.117 -1.870 1.00 98.38 125 ASP A CA 1
ATOM 968 C C . ASP A 1 125 ? -6.303 -14.497 -0.989 1.00 98.38 125 ASP A C 1
ATOM 970 O O . ASP A 1 125 ? -6.975 -15.498 -1.243 1.00 98.38 125 ASP A O 1
ATOM 974 N N . THR A 1 126 ? -6.592 -13.699 0.045 1.00 98.50 126 THR A N 1
ATOM 975 C CA . THR A 1 126 ? -7.642 -14.012 1.032 1.00 98.50 126 THR A CA 1
ATOM 976 C C . THR A 1 126 ? -9.031 -13.575 0.570 1.00 98.50 126 THR A C 1
ATOM 978 O O . THR A 1 126 ? -10.014 -14.273 0.825 1.00 98.50 126 THR A O 1
ATOM 981 N N . TYR A 1 127 ? -9.136 -12.421 -0.099 1.00 98.12 127 TYR A N 1
ATOM 982 C CA . TYR A 1 127 ? -10.424 -11.795 -0.421 1.00 98.12 127 TYR A CA 1
ATOM 983 C C . TYR A 1 127 ? -10.698 -11.641 -1.923 1.00 98.12 127 TYR A C 1
ATOM 985 O O . TYR A 1 127 ? -11.830 -11.322 -2.295 1.00 98.12 127 TYR A O 1
ATOM 993 N N . GLY A 1 128 ? -9.702 -11.894 -2.775 1.00 98.12 128 GLY A N 1
ATOM 994 C CA . GLY A 1 128 ? -9.800 -11.819 -4.229 1.00 98.12 128 GLY A CA 1
ATOM 995 C C . GLY A 1 128 ? -9.590 -10.411 -4.812 1.00 98.12 128 GLY A C 1
ATOM 996 O O . GLY A 1 128 ? -9.829 -9.400 -4.140 1.00 98.12 128 GLY A O 1
ATOM 997 N N . PRO A 1 129 ? -9.192 -10.322 -6.097 1.00 97.38 129 PRO A N 1
ATOM 998 C CA . PRO A 1 129 ? -8.959 -9.050 -6.783 1.00 97.38 129 PRO A CA 1
ATOM 999 C C . PRO A 1 129 ? -10.224 -8.194 -6.912 1.00 97.38 129 PRO A C 1
ATOM 1001 O O . PRO A 1 129 ? -10.126 -6.970 -6.893 1.00 97.38 129 PRO A O 1
ATOM 1004 N N . ASP A 1 130 ? -11.413 -8.805 -6.961 1.00 98.31 130 ASP A N 1
ATOM 1005 C CA . ASP A 1 130 ? -12.686 -8.081 -7.065 1.00 98.31 130 ASP A CA 1
ATOM 1006 C C . ASP A 1 130 ? -12.928 -7.145 -5.866 1.00 98.31 130 ASP A C 1
ATOM 1008 O O . ASP A 1 130 ? -13.454 -6.045 -6.040 1.00 98.31 130 ASP A O 1
ATOM 1012 N N . ARG A 1 131 ? -12.499 -7.528 -4.649 1.00 98.19 131 ARG A N 1
ATOM 1013 C CA . ARG A 1 131 ? -12.572 -6.632 -3.480 1.00 98.19 131 ARG A CA 1
ATOM 1014 C C . ARG A 1 131 ? -11.547 -5.509 -3.546 1.00 98.19 131 ARG A C 1
ATOM 1016 O O . ARG A 1 131 ? -11.887 -4.376 -3.222 1.00 98.19 131 ARG A O 1
ATOM 1023 N N . MET A 1 132 ? -10.333 -5.796 -4.015 1.00 98.56 132 MET A N 1
ATOM 1024 C CA . MET A 1 132 ? -9.309 -4.763 -4.204 1.00 98.56 132 MET A CA 1
ATOM 1025 C C . MET A 1 132 ? -9.769 -3.723 -5.236 1.00 98.56 132 MET A C 1
ATOM 1027 O O . MET A 1 132 ? -9.649 -2.524 -5.007 1.00 98.56 132 MET A O 1
ATOM 1031 N N . ALA A 1 133 ? -10.387 -4.165 -6.334 1.00 97.69 133 ALA A N 1
ATOM 1032 C CA . ALA A 1 133 ? -10.991 -3.275 -7.322 1.00 97.69 133 ALA A CA 1
ATOM 1033 C C . ALA A 1 133 ? -12.161 -2.458 -6.739 1.00 97.69 133 ALA A C 1
ATOM 1035 O O . ALA A 1 133 ? -12.283 -1.269 -7.031 1.00 97.69 133 ALA A O 1
ATOM 1036 N N . ALA A 1 134 ? -12.997 -3.060 -5.884 1.00 98.38 134 ALA A N 1
ATOM 1037 C CA . ALA A 1 134 ? -14.109 -2.374 -5.219 1.00 98.38 134 ALA A CA 1
ATOM 1038 C C . ALA A 1 134 ? -13.667 -1.311 -4.192 1.00 98.38 134 ALA A C 1
ATOM 1040 O O . ALA A 1 134 ? -14.413 -0.360 -3.953 1.00 98.38 134 ALA A O 1
ATOM 1041 N N . LEU A 1 135 ? -12.460 -1.426 -3.621 1.00 98.75 135 LEU A N 1
ATOM 1042 C CA . LEU A 1 135 ? -11.916 -0.460 -2.659 1.00 98.75 135 LEU A CA 1
ATOM 1043 C C . LEU A 1 135 ? -11.823 0.959 -3.240 1.00 98.75 135 LEU A C 1
ATOM 1045 O O . LEU A 1 135 ? -12.153 1.925 -2.555 1.00 98.75 135 LEU A O 1
ATOM 1049 N N . PHE A 1 136 ? -11.430 1.097 -4.507 1.00 98.44 136 PHE A N 1
ATOM 1050 C CA . PHE A 1 136 ? -11.168 2.403 -5.118 1.00 98.44 136 PHE A CA 1
ATOM 1051 C C . PHE A 1 136 ? -12.430 3.258 -5.368 1.00 98.44 136 PHE A C 1
ATOM 1053 O O . PHE A 1 136 ? -12.439 4.417 -4.943 1.00 98.44 136 PHE A O 1
ATOM 1060 N N . PRO A 1 137 ? -13.535 2.741 -5.950 1.00 98.25 137 PRO A N 1
ATOM 1061 C CA . PRO A 1 137 ? -14.805 3.472 -6.020 1.00 98.25 137 PRO A CA 1
ATOM 1062 C C . PRO A 1 137 ? -15.384 3.855 -4.651 1.00 98.25 137 PRO A C 1
ATOM 1064 O O . PRO A 1 137 ? -16.021 4.903 -4.526 1.00 98.25 137 PRO A O 1
ATOM 1067 N N . VAL A 1 138 ? -15.160 3.038 -3.614 1.00 98.62 138 VAL A N 1
ATOM 1068 C CA . VAL A 1 138 ? -15.573 3.378 -2.245 1.00 98.62 138 VAL A CA 1
ATOM 1069 C C . VAL A 1 138 ? -14.685 4.488 -1.679 1.00 98.62 138 VAL A C 1
ATOM 1071 O O . VAL A 1 138 ? -15.220 5.479 -1.185 1.00 98.62 138 VAL A O 1
ATOM 1074 N N . LEU A 1 139 ? -13.360 4.409 -1.845 1.00 98.56 139 LEU A N 1
ATOM 1075 C CA . LEU A 1 139 ? -12.415 5.459 -1.446 1.00 98.56 139 LEU A CA 1
ATOM 1076 C C . LEU A 1 139 ? -12.711 6.804 -2.135 1.00 98.56 139 LEU A C 1
ATOM 1078 O O . LEU A 1 139 ? -12.666 7.851 -1.490 1.00 98.56 139 LEU A O 1
ATOM 1082 N N . GLN A 1 140 ? -13.124 6.789 -3.408 1.00 98.00 140 GLN A N 1
ATOM 1083 C CA . GLN A 1 140 ? -13.620 7.976 -4.123 1.00 98.00 140 GLN A CA 1
ATOM 1084 C C . GLN A 1 140 ? -14.846 8.636 -3.473 1.00 98.00 140 GLN A C 1
ATOM 1086 O O . GLN A 1 140 ? -15.076 9.838 -3.658 1.00 98.00 140 GLN A O 1
ATOM 1091 N N . ARG A 1 141 ? -15.653 7.869 -2.733 1.00 97.81 141 ARG A N 1
ATOM 1092 C CA . ARG A 1 141 ? -16.849 8.358 -2.041 1.00 97.81 141 ARG A CA 1
ATOM 1093 C C . ARG A 1 141 ? -16.579 8.723 -0.581 1.00 97.81 141 ARG A C 1
ATOM 1095 O O . ARG A 1 141 ? -17.146 9.710 -0.123 1.00 97.81 141 ARG A O 1
ATOM 1102 N N . THR A 1 142 ? -15.756 7.959 0.138 1.00 98.00 142 THR A N 1
ATOM 1103 C CA . THR A 1 142 ? -15.449 8.207 1.559 1.00 98.00 142 THR A CA 1
ATOM 1104 C C . THR A 1 142 ? -14.377 9.273 1.760 1.00 98.00 142 THR A C 1
ATOM 1106 O O . THR A 1 142 ? -14.407 9.959 2.776 1.00 98.00 142 THR A O 1
ATOM 1109 N N . LEU A 1 143 ? -13.429 9.403 0.820 1.00 97.88 143 LEU A N 1
ATOM 1110 C CA . LEU A 1 143 ? -12.194 10.190 0.963 1.00 97.88 143 LEU A CA 1
ATOM 1111 C C . LEU A 1 143 ? -11.400 9.853 2.242 1.00 97.88 143 LEU A C 1
ATOM 1113 O O . LEU A 1 143 ? -10.677 10.690 2.773 1.00 97.88 143 LEU A O 1
ATOM 1117 N N . ASN A 1 144 ? -11.545 8.625 2.738 1.00 97.81 144 ASN A N 1
ATOM 1118 C CA . ASN A 1 144 ? -10.895 8.126 3.942 1.00 97.81 144 ASN A CA 1
ATOM 1119 C C . ASN A 1 144 ? -10.683 6.610 3.806 1.00 97.81 144 ASN A C 1
ATOM 1121 O O . ASN A 1 144 ? -11.631 5.878 3.498 1.00 97.81 144 ASN A O 1
ATOM 1125 N N . ILE A 1 145 ? -9.443 6.157 4.017 1.00 98.12 145 ILE A N 1
ATOM 1126 C CA . ILE A 1 145 ? -9.047 4.762 3.794 1.00 98.12 145 ILE A CA 1
ATOM 1127 C C . ILE A 1 145 ? -9.662 3.797 4.812 1.00 98.12 145 ILE A C 1
ATOM 1129 O O . ILE A 1 145 ? -10.151 2.749 4.404 1.00 98.12 145 ILE A O 1
ATOM 1133 N N . ASP A 1 146 ? -9.736 4.156 6.096 1.00 98.25 146 ASP A N 1
ATOM 1134 C CA . ASP A 1 146 ? -10.343 3.304 7.126 1.00 98.25 146 ASP A CA 1
ATOM 1135 C C . ASP A 1 146 ? -11.835 3.083 6.868 1.00 98.25 146 ASP A C 1
ATOM 1137 O O . ASP A 1 146 ? -12.309 1.953 6.921 1.00 98.25 146 ASP A O 1
ATOM 1141 N N . GLN A 1 147 ? -12.567 4.130 6.477 1.00 98.62 147 GLN A N 1
ATOM 1142 C CA . GLN A 1 147 ? -13.973 4.012 6.074 1.00 98.62 147 GLN A CA 1
ATOM 1143 C C . GLN A 1 147 ? -14.148 3.172 4.797 1.00 98.62 147 GLN A C 1
ATOM 1145 O O . GLN A 1 147 ? -15.121 2.429 4.678 1.00 98.62 147 GLN A O 1
ATOM 1150 N N . ALA A 1 148 ? -13.213 3.261 3.843 1.00 98.62 148 ALA A N 1
ATOM 1151 C CA . ALA A 1 148 ? -13.270 2.468 2.616 1.00 98.62 148 ALA A CA 1
ATOM 1152 C C . ALA A 1 148 ? -12.980 0.979 2.867 1.00 98.62 148 ALA A C 1
ATOM 1154 O O . ALA A 1 148 ? -13.683 0.112 2.342 1.00 98.62 148 ALA A O 1
ATOM 1155 N N . LEU A 1 149 ? -11.986 0.678 3.708 1.00 98.69 149 LEU A N 1
ATOM 1156 C CA . LEU A 1 149 ? -11.689 -0.680 4.159 1.00 98.69 149 LEU A CA 1
ATOM 1157 C C . LEU A 1 149 ? -12.852 -1.251 4.983 1.00 98.69 149 LEU A C 1
ATOM 1159 O O . LEU A 1 149 ? -13.270 -2.383 4.733 1.00 98.69 149 LEU A O 1
ATOM 1163 N N . LEU A 1 150 ? -13.440 -0.461 5.888 1.00 98.56 150 LEU A N 1
ATOM 1164 C CA . LEU A 1 150 ? -14.549 -0.898 6.736 1.00 98.56 150 LEU A CA 1
ATOM 1165 C C . LEU A 1 150 ? -15.765 -1.328 5.906 1.00 98.56 150 LEU A C 1
ATOM 1167 O O . LEU A 1 150 ? -16.389 -2.340 6.211 1.00 98.56 150 LEU A O 1
ATOM 1171 N N . GLU A 1 151 ? -16.073 -0.616 4.822 1.00 98.62 151 GLU A N 1
ATOM 1172 C CA . GLU A 1 151 ? -17.190 -0.965 3.940 1.00 98.62 151 GLU A CA 1
ATOM 1173 C C . GLU A 1 151 ? -16.907 -2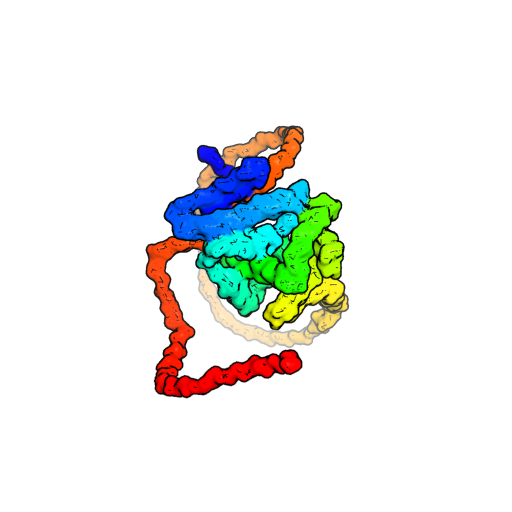.179 3.037 1.00 98.62 151 GLU A C 1
ATOM 1175 O O . GLU A 1 151 ? -17.786 -3.020 2.843 1.00 98.62 151 GLU A O 1
ATOM 1180 N N . VAL A 1 152 ? -15.694 -2.301 2.484 1.00 98.62 152 VAL A N 1
ATOM 1181 C CA . VAL A 1 152 ? -15.367 -3.355 1.500 1.00 98.62 152 VAL A CA 1
ATOM 1182 C C . VAL A 1 152 ? -14.901 -4.660 2.154 1.00 98.62 152 VAL A C 1
ATOM 1184 O O . VAL A 1 152 ? -15.202 -5.751 1.654 1.00 98.62 152 VAL A O 1
ATOM 1187 N N . TYR A 1 153 ? -14.192 -4.568 3.277 1.00 98.38 153 TYR A N 1
ATOM 1188 C CA . TYR A 1 153 ? -13.572 -5.688 3.991 1.00 98.38 153 TYR A CA 1
ATOM 1189 C C . TYR A 1 153 ? -14.170 -5.940 5.382 1.00 98.38 153 TYR A C 1
ATOM 1191 O O . TYR A 1 153 ? -13.953 -7.019 5.932 1.00 98.38 153 TYR A O 1
ATOM 1199 N N . GLY A 1 154 ? -14.947 -5.007 5.946 1.00 98.31 154 GLY A N 1
ATOM 1200 C CA . GLY A 1 154 ? -15.505 -5.143 7.299 1.00 98.31 154 GLY A CA 1
ATOM 1201 C C . GLY A 1 154 ? -14.508 -4.836 8.422 1.00 98.31 154 GLY A C 1
ATOM 1202 O O . GLY A 1 154 ? -14.745 -5.231 9.560 1.00 98.31 154 GLY A O 1
ATOM 120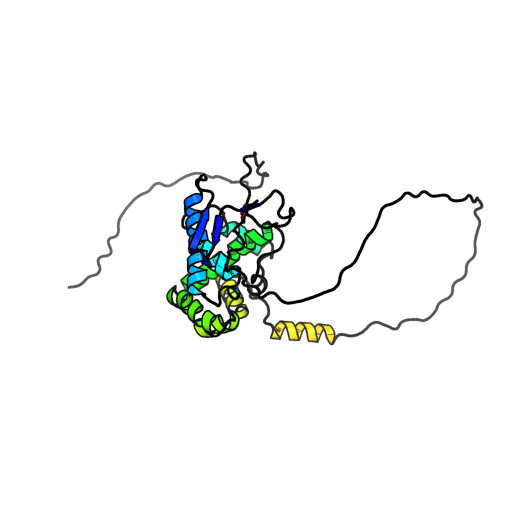3 N N . MET A 1 155 ? -13.388 -4.177 8.108 1.00 97.62 155 MET A N 1
ATOM 1204 C CA . MET A 1 155 ? -12.309 -3.837 9.041 1.00 97.62 155 MET A CA 1
ATOM 1205 C C . MET A 1 155 ? -11.608 -2.544 8.613 1.00 97.62 155 MET A C 1
ATOM 1207 O O . MET A 1 155 ? -11.545 -2.262 7.422 1.00 97.62 155 MET A O 1
ATOM 1211 N N . ASP A 1 156 ? -11.068 -1.783 9.558 1.00 97.94 156 ASP A N 1
ATOM 1212 C CA . ASP A 1 156 ? -10.207 -0.619 9.310 1.00 97.94 156 ASP A CA 1
ATOM 1213 C C . ASP A 1 156 ? -8.726 -1.036 9.130 1.00 97.94 156 ASP A C 1
ATOM 1215 O O . ASP A 1 156 ? -8.412 -2.228 9.019 1.00 97.94 156 ASP A O 1
ATOM 1219 N N . GLN A 1 157 ? -7.786 -0.081 9.101 1.00 97.81 157 GLN A N 1
ATOM 1220 C CA . GLN A 1 157 ? -6.353 -0.395 9.030 1.00 97.81 157 GLN A CA 1
ATOM 1221 C C . GLN A 1 157 ? -5.842 -1.174 10.251 1.00 97.81 157 GLN A C 1
ATOM 1223 O O . GLN A 1 157 ? -4.921 -1.975 10.090 1.00 97.81 157 GLN A O 1
ATOM 1228 N N . PHE A 1 158 ? -6.413 -0.989 11.449 1.00 97.50 158 PHE A N 1
ATOM 1229 C CA . PHE A 1 158 ? -6.028 -1.763 12.634 1.00 97.50 158 PHE A CA 1
ATOM 1230 C C . PHE A 1 158 ? -6.464 -3.228 12.511 1.00 97.50 158 PHE A C 1
ATOM 1232 O O . PHE A 1 158 ? -5.668 -4.144 12.747 1.00 97.50 158 PHE A O 1
ATOM 1239 N N . GLY A 1 159 ? -7.706 -3.465 12.087 1.00 98.12 159 GLY A N 1
ATOM 1240 C CA . GLY A 1 159 ? -8.225 -4.804 11.836 1.00 98.12 159 GLY A CA 1
ATOM 1241 C C . GLY A 1 159 ? -7.492 -5.508 10.691 1.00 98.12 159 GLY A C 1
ATOM 1242 O O . GLY A 1 159 ? -7.170 -6.691 10.817 1.00 98.12 159 GLY A O 1
ATOM 1243 N N . LEU A 1 160 ? -7.144 -4.783 9.621 1.00 98.62 160 LEU A N 1
ATOM 1244 C CA . LEU A 1 160 ? -6.348 -5.305 8.507 1.00 98.62 160 LEU A CA 1
ATOM 1245 C C . LEU A 1 160 ? -4.915 -5.667 8.933 1.00 98.62 160 LEU A C 1
ATOM 1247 O O . LEU A 1 160 ? -4.465 -6.777 8.643 1.00 98.62 160 LEU A O 1
ATOM 1251 N N . ASP A 1 161 ? -4.220 -4.778 9.651 1.00 98.56 161 ASP A N 1
ATOM 1252 C CA . ASP A 1 161 ? -2.875 -5.016 10.197 1.00 98.56 161 ASP A CA 1
ATOM 1253 C C . ASP A 1 161 ? -2.877 -6.234 11.140 1.00 98.56 161 ASP A C 1
ATOM 1255 O O . ASP A 1 161 ? -2.062 -7.146 10.990 1.00 98.56 161 ASP A O 1
ATOM 1259 N N . SER A 1 162 ? -3.873 -6.322 12.027 1.00 98.25 162 SER A N 1
ATOM 1260 C CA . SER A 1 162 ? -4.078 -7.457 12.933 1.00 98.25 162 SER A CA 1
ATOM 1261 C C . SER A 1 162 ? -4.361 -8.773 12.202 1.00 98.25 162 SER A C 1
ATOM 1263 O O . SER A 1 162 ? -3.865 -9.827 12.605 1.00 98.25 162 SER A O 1
ATOM 1265 N N . ALA A 1 163 ? -5.162 -8.746 11.133 1.00 98.50 163 ALA A N 1
ATOM 1266 C CA . ALA A 1 163 ? -5.482 -9.933 10.346 1.00 98.50 163 ALA A CA 1
ATOM 1267 C C . ALA A 1 163 ? -4.268 -10.418 9.532 1.00 98.50 163 ALA A C 1
ATOM 1269 O O . ALA A 1 163 ? -3.981 -11.616 9.514 1.00 98.50 163 ALA A O 1
ATOM 1270 N N . TRP A 1 164 ? -3.512 -9.491 8.934 1.00 98.62 164 TRP A N 1
ATOM 1271 C CA . TRP A 1 164 ? -2.254 -9.784 8.247 1.00 98.62 164 TRP A CA 1
ATOM 1272 C C . TRP A 1 164 ? -1.188 -10.337 9.208 1.00 98.62 164 TRP A C 1
ATOM 1274 O O . TRP A 1 164 ? -0.566 -11.353 8.899 1.00 98.62 164 TRP A O 1
ATOM 1284 N N . ARG A 1 165 ? -1.022 -9.763 10.411 1.00 98.38 165 ARG A N 1
ATOM 1285 C CA . ARG A 1 165 ? -0.111 -10.306 11.441 1.00 98.38 165 ARG A CA 1
ATOM 1286 C C . ARG A 1 165 ? -0.444 -11.753 11.785 1.00 98.38 165 ARG A C 1
ATOM 1288 O O . ARG A 1 165 ? 0.446 -12.598 11.730 1.00 98.38 165 ARG A O 1
ATOM 1295 N N . LYS A 1 166 ? -1.721 -12.063 12.038 1.00 98.25 166 LYS A N 1
ATOM 1296 C CA . LYS A 1 166 ? -2.181 -13.439 12.305 1.00 98.25 166 LYS A CA 1
ATOM 1297 C C . LYS A 1 166 ? -1.876 -14.386 11.141 1.00 98.25 166 LYS A C 1
ATOM 1299 O O . LYS A 1 166 ? -1.408 -15.496 11.380 1.00 98.25 166 LYS A O 1
ATOM 1304 N N . PHE A 1 167 ? -2.089 -13.952 9.897 1.00 97.56 167 PHE A N 1
ATOM 1305 C CA . PHE A 1 167 ? -1.729 -14.721 8.699 1.00 97.56 167 PHE A CA 1
ATOM 1306 C C . PHE A 1 167 ? -0.216 -14.998 8.612 1.00 97.56 167 PHE A C 1
ATOM 1308 O O . PHE A 1 167 ? 0.187 -16.117 8.304 1.00 97.56 167 PHE A O 1
ATOM 1315 N N . MET A 1 168 ? 0.616 -14.018 8.974 1.00 96.94 168 MET A N 1
ATOM 1316 C CA . MET A 1 168 ? 2.078 -14.144 9.049 1.00 96.94 168 MET A CA 1
ATOM 1317 C C . MET A 1 168 ? 2.582 -14.930 10.279 1.00 96.94 168 MET A C 1
ATOM 1319 O O . MET A 1 168 ? 3.792 -15.079 10.450 1.00 96.94 168 MET A O 1
ATOM 1323 N N . GLY A 1 169 ? 1.693 -15.430 11.149 1.00 96.94 169 GLY A N 1
ATOM 1324 C CA . GLY A 1 169 ? 2.062 -16.128 12.388 1.00 96.94 169 GLY A CA 1
ATOM 1325 C C . GLY A 1 169 ? 2.633 -15.210 13.478 1.00 96.94 169 GLY A C 1
ATOM 1326 O O . GLY A 1 169 ? 3.384 -15.670 14.337 1.00 96.94 169 GLY A O 1
ATOM 1327 N N . LEU A 1 170 ? 2.307 -13.918 13.423 1.00 96.50 170 LEU A N 1
ATOM 1328 C CA . LEU A 1 170 ? 2.723 -12.886 14.368 1.00 96.50 170 LEU A CA 1
ATOM 1329 C C . LEU A 1 170 ? 1.594 -12.566 15.353 1.00 96.50 170 LEU A C 1
ATOM 1331 O O . LEU A 1 170 ? 0.414 -12.623 15.001 1.00 96.50 170 LEU A O 1
ATOM 1335 N N . GLU A 1 171 ? 1.967 -12.152 16.563 1.00 94.44 171 GLU A N 1
ATOM 1336 C CA . GLU A 1 171 ? 1.013 -11.580 17.514 1.00 94.44 171 GLU A CA 1
ATOM 1337 C C . GLU A 1 171 ? 0.454 -10.253 16.954 1.00 94.44 171 GLU A C 1
ATOM 1339 O O . GLU A 1 171 ? 1.222 -9.457 16.390 1.00 94.44 171 GLU A O 1
ATOM 1344 N N . PRO A 1 172 ? -0.859 -9.990 17.076 1.00 93.50 172 PRO A N 1
ATOM 1345 C CA . PRO A 1 172 ? -1.432 -8.676 16.818 1.00 93.50 172 PRO A CA 1
ATOM 1346 C C . PRO A 1 172 ? -0.829 -7.600 17.719 1.00 93.50 172 PRO A C 1
ATOM 1348 O O . PRO A 1 172 ? -0.235 -7.878 18.760 1.00 93.50 172 PRO A O 1
ATOM 1351 N N . LEU A 1 173 ? -1.023 -6.346 17.328 1.00 91.19 173 LEU A N 1
ATOM 1352 C CA . LEU A 1 173 ? -0.821 -5.234 18.249 1.00 91.19 173 LEU A CA 1
ATOM 1353 C C . LEU A 1 173 ? -2.027 -5.141 19.200 1.00 91.19 173 LEU A C 1
ATOM 1355 O O . LEU A 1 173 ? -3.127 -5.529 18.793 1.00 91.19 173 LEU A O 1
ATOM 1359 N N . PRO A 1 174 ? -1.852 -4.616 20.428 1.00 89.38 174 PRO A N 1
ATOM 1360 C CA . PRO A 1 174 ? -2.981 -4.294 21.291 1.00 89.38 174 PRO A CA 1
ATOM 1361 C C . PRO A 1 174 ? -3.956 -3.356 20.576 1.00 89.38 174 PRO A C 1
ATOM 1363 O O . PRO A 1 174 ? -3.541 -2.477 19.813 1.00 89.38 174 PRO A O 1
ATOM 1366 N N . SER A 1 175 ? -5.247 -3.543 20.825 1.00 87.31 175 SER A N 1
ATOM 1367 C CA . SER A 1 175 ? -6.290 -2.643 20.339 1.00 87.31 175 SER A CA 1
ATOM 1368 C C . SER A 1 175 ? -6.179 -1.247 20.966 1.00 87.31 175 SER A C 1
ATOM 1370 O O . SER A 1 175 ? -5.576 -1.098 22.032 1.00 87.31 175 SER A O 1
ATOM 1372 N N . PRO A 1 176 ? -6.768 -0.209 20.339 1.00 81.25 176 PRO A N 1
ATOM 1373 C CA . PRO A 1 176 ? -6.826 1.128 20.927 1.00 81.25 176 PRO A CA 1
ATOM 1374 C C . PRO A 1 176 ? -7.431 1.139 22.339 1.00 81.25 176 PRO A C 1
ATOM 1376 O O . PRO A 1 176 ? -6.864 1.771 23.220 1.00 81.25 176 PRO A O 1
ATOM 1379 N N . GLU A 1 177 ? -8.494 0.365 22.583 1.00 84.19 177 GLU A N 1
ATOM 1380 C CA . GLU A 1 177 ? -9.131 0.232 23.906 1.00 84.19 177 GLU A CA 1
ATOM 1381 C C . GLU A 1 177 ? -8.182 -0.405 24.945 1.00 84.19 177 GLU A C 1
ATOM 1383 O O . GLU A 1 177 ? -8.078 0.058 26.081 1.00 84.19 177 GLU A O 1
ATOM 1388 N N . GLU A 1 178 ? -7.429 -1.442 24.557 1.00 84.00 178 GLU A N 1
ATOM 1389 C CA . GLU A 1 178 ? -6.417 -2.059 25.427 1.00 84.00 178 GLU A CA 1
ATOM 1390 C C . GLU A 1 178 ? -5.245 -1.105 25.707 1.00 84.00 178 GLU A C 1
ATOM 1392 O O . GLU A 1 178 ? -4.717 -1.107 26.818 1.00 84.00 178 GLU A O 1
ATOM 1397 N N . LEU A 1 179 ? -4.842 -0.284 24.731 1.00 83.88 179 LEU A N 1
ATOM 1398 C CA . LEU A 1 179 ? -3.826 0.761 24.902 1.00 83.88 179 LEU A CA 1
ATOM 1399 C C . LEU A 1 179 ? -4.301 1.873 25.841 1.00 83.88 179 LEU A C 1
ATOM 1401 O O . LEU A 1 179 ? -3.553 2.244 26.740 1.00 83.88 179 LEU A O 1
ATOM 1405 N N . GLU A 1 180 ? -5.527 2.368 25.669 1.00 83.50 180 GLU A N 1
ATOM 1406 C CA . GLU A 1 180 ? -6.140 3.363 26.557 1.00 83.50 180 GLU A CA 1
ATOM 1407 C C . GLU A 1 180 ? -6.183 2.843 28.000 1.00 83.50 180 GLU A C 1
ATOM 1409 O O . GLU A 1 180 ? -5.653 3.497 28.893 1.00 83.50 180 GLU A O 1
ATOM 1414 N N . SER A 1 181 ? -6.658 1.609 28.218 1.00 85.88 181 SER A N 1
ATOM 1415 C CA . SER A 1 181 ? -6.694 1.007 29.561 1.00 85.88 181 SER A CA 1
ATOM 1416 C C . SER A 1 181 ? -5.309 0.866 30.222 1.00 85.88 181 SER A C 1
ATOM 1418 O O . SER A 1 181 ? -5.169 1.136 31.413 1.00 85.88 181 SER A O 1
ATOM 1420 N N . GLN A 1 182 ? -4.266 0.512 29.458 1.00 86.31 182 GLN A N 1
ATOM 1421 C CA . GLN A 1 182 ? -2.885 0.420 29.957 1.00 86.31 182 GLN A CA 1
ATOM 1422 C C . GLN A 1 182 ? -2.273 1.789 30.277 1.00 86.31 182 GLN A C 1
ATOM 1424 O O . GLN A 1 182 ? -1.480 1.910 31.214 1.00 86.31 182 GLN A O 1
ATOM 1429 N N . LEU A 1 183 ? -2.608 2.821 29.497 1.00 83.62 183 LEU A N 1
ATOM 1430 C CA . LEU A 1 183 ? -2.183 4.192 29.771 1.00 83.62 183 LEU A CA 1
ATOM 1431 C C . LEU A 1 183 ? -2.861 4.716 31.041 1.00 83.62 183 LEU A C 1
ATOM 1433 O O . LEU A 1 183 ? -2.158 5.210 31.922 1.00 83.62 183 LEU A O 1
ATOM 1437 N N . ASP A 1 184 ? -4.176 4.519 31.169 1.00 82.44 184 ASP A N 1
ATOM 1438 C CA . ASP A 1 184 ? -4.953 4.916 32.344 1.00 82.44 184 ASP A CA 1
ATOM 1439 C C . ASP A 1 184 ? -4.427 4.235 33.623 1.00 82.44 184 ASP A C 1
ATOM 1441 O O . ASP A 1 184 ? -4.092 4.936 34.579 1.00 82.44 184 ASP A O 1
ATOM 1445 N N . GLU A 1 185 ? -4.222 2.908 33.617 1.00 79.75 185 GLU A N 1
ATOM 1446 C CA . GLU A 1 185 ? -3.642 2.140 34.741 1.00 79.75 185 GLU A CA 1
ATOM 1447 C C . GLU A 1 185 ? -2.224 2.626 35.118 1.00 79.75 185 GLU A C 1
ATOM 1449 O O . GLU A 1 185 ? -1.864 2.700 36.299 1.00 79.75 185 GLU A O 1
ATOM 1454 N N . THR A 1 186 ? -1.428 3.040 34.124 1.00 74.81 186 THR A N 1
ATOM 1455 C CA . THR A 1 186 ? -0.100 3.636 34.346 1.00 74.81 186 THR A CA 1
ATOM 1456 C C . THR A 1 186 ? -0.195 5.034 34.978 1.00 74.81 186 THR A C 1
ATOM 1458 O O . THR A 1 186 ? 0.659 5.392 35.790 1.00 74.81 186 THR A O 1
ATOM 1461 N N . THR A 1 187 ? -1.223 5.830 34.659 1.00 67.00 187 THR A N 1
ATOM 1462 C CA . THR A 1 187 ? -1.451 7.156 35.274 1.00 67.00 187 THR A CA 1
ATOM 1463 C C . THR A 1 187 ? -2.186 7.134 36.616 1.00 67.00 187 THR A C 1
ATOM 1465 O O . THR A 1 187 ? -1.970 8.040 37.420 1.00 67.00 187 THR A O 1
ATOM 1468 N N . GLU A 1 188 ? -2.995 6.114 36.915 1.00 60.38 188 GLU A N 1
ATOM 1469 C CA . GLU A 1 188 ? -3.658 5.948 38.222 1.00 60.38 188 GLU A CA 1
ATOM 1470 C C . GLU A 1 188 ? -2.720 5.425 39.331 1.00 60.38 188 GLU A C 1
ATOM 1472 O O . GLU A 1 188 ? -3.158 5.191 40.457 1.00 60.38 188 GLU A O 1
ATOM 1477 N N . SER A 1 189 ? -1.414 5.314 39.054 1.00 55.00 189 SER A N 1
ATOM 1478 C CA . SER A 1 189 ? -0.382 4.873 40.003 1.00 55.00 189 SER A CA 1
ATOM 1479 C C . SER A 1 189 ? 0.528 6.005 40.545 1.00 55.00 189 SER A C 1
ATOM 1481 O O . SER A 1 189 ? 1.732 5.991 40.270 1.00 55.00 189 SER A O 1
ATOM 1483 N N . PRO A 1 190 ? 0.036 6.982 41.341 1.00 53.38 190 PRO A N 1
ATOM 1484 C CA . PRO A 1 190 ? 0.891 7.916 42.069 1.00 53.38 190 PRO A CA 1
ATOM 1485 C C . PRO A 1 190 ? 1.289 7.392 43.464 1.00 53.38 190 PRO A C 1
ATOM 1487 O O . PRO A 1 190 ? 0.450 7.018 44.279 1.00 53.38 190 PRO A O 1
ATOM 1490 N N . ASP A 1 191 ? 2.589 7.461 43.743 1.00 49.91 191 ASP A N 1
ATOM 1491 C CA . ASP A 1 191 ? 3.229 7.497 45.064 1.00 49.91 191 ASP A CA 1
ATOM 1492 C C . ASP A 1 191 ? 2.863 6.434 46.123 1.00 49.91 191 ASP A C 1
ATOM 1494 O O . ASP A 1 191 ? 2.007 6.593 46.996 1.00 49.91 191 ASP A O 1
ATOM 1498 N N . SER A 1 192 ? 3.736 5.431 46.214 1.00 45.97 192 SER A N 1
ATOM 1499 C CA . SER A 1 192 ? 4.180 4.916 47.513 1.00 45.97 192 SER A CA 1
ATOM 1500 C C . SER A 1 192 ? 5.696 4.762 47.544 1.00 45.97 192 SER A C 1
ATOM 1502 O O . SER A 1 192 ? 6.201 3.650 47.501 1.00 45.97 192 SER A O 1
ATOM 1504 N N . GLU A 1 193 ? 6.406 5.894 47.634 1.00 42.44 193 GLU A N 1
ATOM 1505 C CA . GLU A 1 193 ? 7.475 6.090 48.631 1.00 42.44 193 GLU A CA 1
ATOM 1506 C C . GLU A 1 193 ? 7.968 7.551 48.670 1.00 42.44 193 GLU A C 1
ATOM 1508 O O . GLU A 1 193 ? 8.910 7.951 47.992 1.00 42.44 193 GLU A O 1
ATOM 1513 N N . SER A 1 194 ? 7.355 8.358 49.543 1.00 44.78 194 SER A N 1
ATOM 1514 C CA . SER A 1 194 ? 7.979 9.580 50.063 1.00 44.78 194 SER A CA 1
ATOM 1515 C C . SER A 1 194 ? 7.518 9.862 51.494 1.00 44.78 194 SER A C 1
ATOM 1517 O O . SER A 1 194 ? 6.557 10.596 51.709 1.00 44.78 194 SER A O 1
ATOM 1519 N N . SER A 1 195 ? 8.229 9.305 52.478 1.00 41.50 195 SER A N 1
ATOM 1520 C CA . SER A 1 195 ? 8.552 9.976 53.749 1.00 41.50 195 SER A CA 1
ATOM 1521 C C . SER A 1 195 ? 9.456 9.078 54.596 1.00 41.50 195 SER A C 1
ATOM 1523 O O . SER A 1 195 ? 9.126 7.922 54.846 1.00 41.50 195 SER A O 1
ATOM 1525 N N . GLY A 1 196 ? 10.588 9.611 55.054 1.00 31.22 196 GLY A N 1
ATOM 1526 C CA . GLY A 1 196 ? 11.574 8.855 55.829 1.00 31.22 196 GLY A CA 1
ATOM 1527 C C . GLY A 1 196 ? 12.730 9.714 56.334 1.00 31.22 196 GLY A C 1
ATOM 1528 O O . GLY A 1 196 ? 13.876 9.281 56.299 1.00 31.22 196 GLY A O 1
ATOM 1529 N N . ALA A 1 197 ? 12.444 10.950 56.750 1.00 41.19 197 ALA A N 1
ATOM 1530 C CA . ALA A 1 197 ? 13.427 11.805 57.402 1.00 41.19 197 ALA A CA 1
ATOM 1531 C C . ALA A 1 197 ? 13.316 11.659 58.924 1.00 41.19 197 ALA A C 1
ATOM 1533 O O . ALA A 1 197 ? 12.303 12.064 59.486 1.00 41.19 197 ALA A O 1
ATOM 1534 N N . GLU A 1 198 ? 14.360 11.144 59.577 1.00 39.84 198 GLU A N 1
ATOM 1535 C CA . GLU A 1 198 ? 14.773 11.601 60.911 1.00 39.84 198 GLU A CA 1
ATOM 1536 C C . GLU A 1 198 ? 16.246 11.244 61.208 1.00 39.84 198 GLU A C 1
ATOM 1538 O O . GLU A 1 198 ? 16.899 10.518 60.458 1.00 39.84 198 GLU A O 1
ATOM 1543 N N . GLU A 1 199 ? 16.792 11.884 62.240 1.00 39.47 199 GLU A N 1
ATOM 1544 C CA . GLU A 1 199 ? 18.216 12.192 62.433 1.00 39.47 199 GLU A CA 1
ATOM 1545 C C . GLU A 1 199 ? 19.105 11.037 62.943 1.00 39.47 199 GLU A C 1
ATOM 1547 O O . GLU A 1 199 ? 18.663 10.156 63.676 1.00 39.47 199 GLU A O 1
ATOM 1552 N N . SER A 1 200 ? 20.423 11.154 62.721 1.00 34.25 200 SER A N 1
ATOM 1553 C CA . SER A 1 200 ? 21.402 10.932 63.801 1.00 34.25 200 SER A CA 1
ATOM 1554 C C . SER A 1 200 ? 22.705 11.695 63.548 1.00 34.25 200 SER A C 1
ATOM 1556 O O . SER A 1 200 ? 23.251 11.687 62.447 1.00 34.25 200 SER A O 1
ATOM 1558 N N . SER A 1 201 ? 23.219 12.329 64.599 1.00 40.03 201 SER A N 1
ATOM 1559 C CA . SER A 1 201 ? 24.475 13.084 64.635 1.00 40.03 201 SER A CA 1
ATOM 1560 C C . SER A 1 201 ? 25.712 12.194 64.841 1.00 40.03 201 SER A C 1
ATOM 1562 O O . SER A 1 201 ? 25.600 11.036 65.251 1.00 40.03 201 SER A O 1
ATOM 1564 N N . GLY A 1 202 ? 26.906 12.745 64.577 1.00 30.89 202 GLY A N 1
ATOM 1565 C CA . GLY A 1 202 ? 28.187 12.069 64.812 1.00 30.89 202 GLY A CA 1
ATOM 1566 C C . GLY A 1 202 ? 29.413 12.896 64.404 1.00 30.89 202 GLY A C 1
ATOM 1567 O O . GLY A 1 202 ? 29.923 12.735 63.300 1.00 30.89 202 GLY A O 1
ATOM 1568 N N . ASP A 1 203 ? 29.899 13.758 65.302 1.00 34.78 203 ASP A N 1
ATOM 1569 C CA . ASP A 1 203 ? 31.199 14.440 65.180 1.00 34.78 203 ASP A CA 1
ATOM 1570 C C . ASP A 1 203 ? 32.379 13.453 65.196 1.00 34.78 203 ASP A C 1
ATOM 1572 O O . ASP A 1 203 ? 32.428 12.571 66.057 1.00 34.78 203 ASP A O 1
ATOM 1576 N N . THR A 1 204 ? 33.415 13.688 64.378 1.00 34.50 204 THR A N 1
ATOM 1577 C CA . THR A 1 204 ? 34.811 13.666 64.874 1.00 34.50 204 THR A CA 1
ATOM 1578 C C . THR A 1 204 ? 35.774 14.451 63.969 1.00 34.50 204 THR A C 1
ATOM 1580 O O . THR A 1 204 ? 35.635 14.484 62.749 1.00 34.50 204 THR A O 1
ATOM 1583 N N . GLU A 1 205 ? 36.764 15.090 64.593 1.00 36.75 205 GLU A N 1
ATOM 1584 C CA . GLU A 1 205 ? 37.775 15.968 63.985 1.00 36.75 205 GLU A CA 1
ATOM 1585 C C . GLU A 1 205 ? 38.925 15.205 63.287 1.00 36.75 205 GLU A C 1
ATOM 1587 O O . GLU A 1 205 ? 39.213 14.062 63.644 1.00 36.75 205 GLU A O 1
ATOM 1592 N N . GLY A 1 206 ? 39.710 15.886 62.428 1.00 29.20 206 GLY A N 1
ATOM 1593 C CA . GLY A 1 206 ? 41.159 15.605 62.373 1.00 29.20 206 GLY A CA 1
ATOM 1594 C C . GLY A 1 206 ? 41.935 15.751 61.049 1.00 29.20 206 GLY A C 1
ATOM 1595 O O . GLY A 1 206 ? 42.000 14.817 60.263 1.00 29.20 206 GLY A O 1
ATOM 1596 N N . ALA A 1 207 ? 42.714 16.841 60.956 1.00 35.28 207 ALA A N 1
ATOM 1597 C CA . ALA A 1 207 ? 44.089 16.902 60.406 1.00 35.28 207 ALA A CA 1
ATOM 1598 C C . ALA A 1 207 ? 44.390 17.156 58.893 1.00 35.28 207 ALA A C 1
ATOM 1600 O O . ALA A 1 207 ? 44.667 16.248 58.119 1.00 35.28 207 ALA A O 1
ATOM 1601 N N . THR A 1 208 ? 44.588 18.452 58.586 1.00 31.08 208 THR A N 1
ATOM 1602 C CA . THR A 1 208 ? 45.784 19.075 57.932 1.00 31.08 208 THR A CA 1
ATOM 1603 C C . THR A 1 208 ? 46.269 18.689 56.517 1.00 31.08 208 THR A C 1
ATOM 1605 O O . THR A 1 208 ? 46.703 17.565 56.289 1.00 31.08 208 THR A O 1
ATOM 1608 N N . GLY A 1 209 ? 46.444 19.701 55.641 1.00 30.27 209 GLY A N 1
ATOM 1609 C CA . GLY A 1 209 ? 47.248 19.575 54.407 1.00 30.27 209 GLY A CA 1
ATOM 1610 C C . GLY A 1 209 ? 47.190 20.738 53.392 1.00 30.27 209 GLY A C 1
ATOM 1611 O O . GLY A 1 209 ? 46.647 20.556 52.316 1.00 30.27 209 GLY A O 1
ATOM 1612 N N . ALA A 1 210 ? 47.730 21.905 53.768 1.00 34.69 210 ALA A N 1
ATOM 1613 C CA . ALA A 1 210 ? 48.391 22.971 52.974 1.00 34.69 210 ALA A CA 1
ATOM 1614 C C . ALA A 1 210 ? 48.203 23.138 51.428 1.00 34.69 210 ALA A C 1
ATOM 1616 O O . ALA A 1 210 ? 48.495 22.214 50.680 1.00 34.69 210 ALA A O 1
ATOM 1617 N N . ALA A 1 211 ? 47.900 24.394 51.019 1.00 33.38 211 ALA A N 1
ATOM 1618 C CA . ALA A 1 211 ? 48.632 25.285 50.069 1.00 33.38 211 ALA A CA 1
ATOM 1619 C C . ALA A 1 211 ? 49.024 24.783 48.651 1.00 33.38 211 ALA A C 1
ATOM 1621 O O . ALA A 1 211 ? 49.483 23.660 48.500 1.00 33.38 211 ALA A O 1
ATOM 1622 N N . ASP A 1 212 ? 49.014 25.541 47.544 1.00 33.38 212 ASP A N 1
ATOM 1623 C CA . ASP A 1 212 ? 48.573 26.901 47.132 1.00 33.38 212 ASP A CA 1
ATOM 1624 C C . ASP A 1 212 ? 48.294 26.809 45.588 1.00 33.38 212 ASP A C 1
ATOM 1626 O O . ASP A 1 212 ? 48.359 25.709 45.040 1.00 33.38 212 ASP A O 1
ATOM 1630 N N . GLU A 1 213 ? 47.946 27.802 44.753 1.00 34.31 213 GLU A N 1
ATOM 1631 C CA . GLU A 1 213 ? 47.939 29.281 44.788 1.00 34.31 213 GLU A CA 1
ATOM 1632 C C . GLU A 1 213 ? 46.762 29.816 43.905 1.00 34.31 213 GLU A C 1
ATOM 1634 O O . GLU A 1 213 ? 45.772 29.110 43.709 1.00 34.31 213 GLU A O 1
ATOM 1639 N N . ALA A 1 214 ? 46.836 31.030 43.327 1.00 34.41 214 ALA A N 1
ATOM 1640 C CA . ALA A 1 214 ? 45.856 31.571 42.367 1.00 34.41 214 ALA A CA 1
ATOM 1641 C C . ALA A 1 214 ? 46.519 32.193 41.119 1.00 34.41 214 ALA A C 1
ATOM 1643 O O . ALA A 1 214 ? 47.548 32.857 41.228 1.00 34.41 214 ALA A O 1
ATOM 1644 N N . THR A 1 215 ? 45.906 32.089 39.928 1.00 32.00 215 THR A N 1
ATOM 1645 C CA . THR A 1 215 ? 46.189 33.013 38.800 1.00 32.00 215 THR A CA 1
ATOM 1646 C C . THR A 1 215 ? 45.047 33.079 37.771 1.00 32.00 215 THR A C 1
ATOM 1648 O O . THR A 1 215 ? 44.145 32.247 37.770 1.00 32.00 215 THR A O 1
ATOM 1651 N N . SER A 1 216 ? 45.040 34.132 36.943 1.00 30.95 216 SER A N 1
ATOM 1652 C CA . SER A 1 216 ? 43.859 34.643 36.220 1.00 30.95 216 SER A CA 1
ATOM 1653 C C . SER A 1 216 ? 43.729 34.246 34.735 1.00 30.95 216 SER A C 1
ATOM 1655 O O . SER A 1 216 ? 44.702 33.898 34.075 1.00 30.95 216 SER A O 1
ATOM 1657 N N . MET A 1 217 ? 42.496 34.412 34.231 1.00 35.81 217 MET A N 1
ATOM 1658 C CA . MET A 1 217 ? 42.016 34.525 32.831 1.00 35.81 217 MET A CA 1
ATOM 1659 C C . MET A 1 217 ? 42.983 35.253 31.857 1.00 35.81 217 MET A C 1
ATOM 1661 O O . MET A 1 217 ? 43.675 36.170 32.307 1.00 35.81 217 MET A O 1
ATOM 1665 N N . PRO A 1 218 ? 43.009 34.939 30.532 1.00 45.41 218 PRO A N 1
ATOM 1666 C CA . PRO A 1 218 ? 41.915 35.304 29.600 1.00 45.41 218 PRO A CA 1
ATOM 1667 C C . PRO A 1 218 ? 41.594 34.294 28.464 1.00 45.41 218 PRO A C 1
ATOM 1669 O O . PRO A 1 218 ? 42.336 33.350 28.215 1.00 45.41 218 PRO A O 1
ATOM 1672 N N . GLY A 1 219 ? 40.477 34.515 27.753 1.00 35.72 219 GLY A N 1
ATOM 1673 C CA . GLY A 1 219 ? 40.063 33.737 26.566 1.00 35.72 219 GLY A CA 1
ATOM 1674 C C . GLY A 1 219 ? 40.201 34.504 25.233 1.00 35.72 219 GLY A C 1
ATOM 1675 O O . GLY A 1 219 ? 40.715 35.624 25.241 1.00 35.72 219 GLY A O 1
ATOM 1676 N N . PRO A 1 220 ? 39.724 33.945 24.097 1.00 43.72 220 PRO A N 1
ATOM 1677 C CA . PRO A 1 220 ? 39.613 34.691 22.834 1.00 43.72 220 PRO A CA 1
ATOM 1678 C C . PRO A 1 220 ? 38.255 34.576 22.091 1.00 43.72 220 PRO A C 1
ATOM 1680 O O . PRO A 1 220 ? 37.669 33.501 21.978 1.00 43.72 220 PRO A O 1
ATOM 1683 N N . THR A 1 221 ? 37.819 35.685 21.481 1.00 35.62 221 THR A N 1
ATOM 1684 C CA . THR A 1 221 ? 36.950 35.748 20.273 1.00 35.62 221 THR A CA 1
ATOM 1685 C C . THR A 1 221 ? 37.827 35.618 19.006 1.00 35.62 221 THR A C 1
ATOM 1687 O O . THR A 1 221 ? 39.030 35.876 19.123 1.00 35.62 221 THR A O 1
ATOM 1690 N N . PRO A 1 222 ? 37.322 35.220 17.809 1.00 44.50 222 PRO A N 1
ATOM 1691 C CA . PRO A 1 222 ? 36.420 36.026 16.940 1.00 44.50 222 PRO A CA 1
ATOM 1692 C C . PRO A 1 222 ? 35.341 35.175 16.195 1.00 44.50 222 PRO A C 1
ATOM 1694 O O . PRO A 1 222 ? 35.326 33.962 16.345 1.00 44.50 222 PRO A O 1
ATOM 1697 N N . GLY A 1 223 ? 34.407 35.677 15.368 1.00 29.83 223 GLY A N 1
ATOM 1698 C CA . GLY A 1 223 ? 33.971 37.046 15.032 1.00 29.83 223 GLY A CA 1
ATOM 1699 C C . GLY A 1 223 ? 33.345 37.155 13.614 1.00 29.83 223 GLY A C 1
ATOM 1700 O O . GLY A 1 223 ? 34.030 36.785 12.674 1.00 29.83 223 GLY A O 1
ATOM 1701 N N . ALA A 1 224 ? 32.113 37.707 13.510 1.00 32.81 224 ALA A N 1
ATOM 1702 C CA . ALA A 1 224 ? 31.409 38.350 12.355 1.00 32.81 224 ALA A CA 1
ATOM 1703 C C . ALA A 1 224 ? 31.313 37.616 10.975 1.00 32.81 224 ALA A C 1
ATOM 1705 O O . ALA A 1 224 ? 32.169 36.814 10.638 1.00 32.81 224 ALA A O 1
ATOM 1706 N N . GLU A 1 225 ? 30.319 37.800 10.084 1.00 31.97 225 GLU A N 1
ATOM 1707 C CA . GLU A 1 225 ? 29.120 38.678 9.934 1.00 31.97 225 GLU A CA 1
ATOM 1708 C C . GLU A 1 225 ? 27.855 37.802 9.616 1.00 31.97 225 GLU A C 1
ATOM 1710 O O . GLU A 1 225 ? 27.986 36.584 9.559 1.00 31.97 225 GLU A O 1
ATOM 1715 N N . GLY A 1 226 ? 26.600 38.256 9.409 1.00 28.77 226 GLY A N 1
ATOM 1716 C CA . GLY A 1 226 ? 26.008 39.602 9.267 1.00 28.77 226 GLY A CA 1
ATOM 1717 C C . GLY A 1 226 ? 24.454 39.607 9.145 1.00 28.77 226 GLY A C 1
ATOM 1718 O O . GLY A 1 226 ? 23.779 38.734 9.680 1.00 28.77 226 GLY A O 1
ATOM 1719 N N . GLN A 1 227 ? 23.899 40.610 8.446 1.00 30.16 227 GLN A N 1
ATOM 1720 C CA . GLN A 1 227 ? 22.460 40.956 8.260 1.00 30.16 227 GLN A CA 1
ATOM 1721 C C . GLN A 1 227 ? 21.929 40.555 6.839 1.00 30.16 227 GLN A C 1
ATOM 1723 O O . GLN A 1 227 ? 22.769 40.195 6.012 1.00 30.16 227 GLN A O 1
ATOM 1728 N N . PRO A 1 228 ? 20.627 40.723 6.451 1.00 44.53 228 PRO A N 1
ATOM 1729 C CA . PRO A 1 228 ? 19.464 41.245 7.193 1.00 44.53 228 PRO A CA 1
ATOM 1730 C C . PRO A 1 228 ? 18.120 40.476 7.040 1.00 44.53 228 PRO A C 1
ATOM 1732 O O . PRO A 1 228 ? 18.036 39.417 6.428 1.00 44.53 228 PRO A O 1
ATOM 1735 N N . ALA A 1 229 ? 17.056 41.044 7.625 1.00 29.78 229 ALA A N 1
ATOM 1736 C CA . ALA A 1 229 ? 15.698 40.498 7.715 1.00 29.78 229 ALA A CA 1
ATOM 1737 C C . ALA A 1 229 ? 14.647 41.279 6.891 1.00 29.78 229 ALA A C 1
ATOM 1739 O O . ALA A 1 229 ? 14.852 42.454 6.592 1.00 29.78 229 ALA A O 1
ATOM 1740 N N . GLY A 1 230 ? 13.476 40.655 6.687 1.00 28.73 230 GLY A N 1
ATOM 1741 C CA . GLY A 1 230 ? 12.169 41.335 6.689 1.00 28.73 230 GLY A CA 1
ATOM 1742 C C . GLY A 1 230 ? 11.437 41.524 5.350 1.00 28.73 230 GLY A C 1
ATOM 1743 O O . GLY A 1 230 ? 11.910 42.257 4.488 1.00 28.73 230 GLY A O 1
ATOM 1744 N N . ALA A 1 231 ? 10.227 40.955 5.251 1.00 27.80 231 ALA A N 1
ATOM 1745 C CA . ALA A 1 231 ? 9.062 41.515 4.547 1.00 27.80 231 ALA A CA 1
ATOM 1746 C C . ALA A 1 231 ? 7.778 40.758 4.959 1.00 27.80 231 ALA A C 1
ATOM 1748 O O . ALA A 1 231 ? 7.794 39.534 5.075 1.00 27.80 231 ALA A O 1
ATOM 1749 N N . GLU A 1 232 ? 6.684 41.487 5.183 1.00 30.34 232 GLU A N 1
ATOM 1750 C CA . GLU A 1 232 ? 5.324 40.950 5.349 1.00 30.34 232 GLU A CA 1
ATOM 1751 C C . GLU A 1 232 ? 4.610 40.869 3.986 1.00 30.34 232 GLU A C 1
ATOM 1753 O O . GLU A 1 232 ? 4.970 41.606 3.068 1.00 30.34 232 GLU A O 1
ATOM 1758 N N . GLY A 1 233 ? 3.526 40.087 3.902 1.00 28.00 233 GLY A N 1
ATOM 1759 C CA . GLY A 1 233 ? 2.401 40.427 3.020 1.00 28.00 233 GLY A CA 1
ATOM 1760 C C . GLY A 1 233 ? 2.073 39.479 1.860 1.00 28.00 233 GLY A C 1
ATOM 1761 O O . GLY A 1 233 ? 2.748 39.476 0.838 1.00 28.00 233 GLY A O 1
ATOM 1762 N N . ASP A 1 234 ? 0.901 38.856 2.010 1.00 28.00 234 ASP A N 1
ATOM 1763 C CA . ASP A 1 234 ? -0.214 38.911 1.048 1.00 28.00 234 ASP A CA 1
ATOM 1764 C C . ASP A 1 234 ? -0.495 37.744 0.074 1.00 28.00 234 ASP A C 1
ATOM 1766 O O . ASP A 1 234 ? 0.383 37.162 -0.556 1.00 28.00 234 ASP A O 1
ATOM 1770 N N . ASP A 1 235 ? -1.798 37.452 0.016 1.00 28.75 235 ASP A N 1
ATOM 1771 C CA . ASP A 1 235 ? -2.617 36.692 -0.934 1.00 28.75 235 ASP A CA 1
ATOM 1772 C C . ASP A 1 235 ? -2.104 35.420 -1.650 1.00 28.75 235 ASP A C 1
ATOM 1774 O O . ASP A 1 235 ? -1.429 35.429 -2.676 1.00 28.75 235 ASP A O 1
ATOM 1778 N N . GLY A 1 236 ? -2.683 34.296 -1.206 1.00 38.62 236 GLY A N 1
ATOM 1779 C CA . GLY A 1 236 ? -3.669 33.589 -2.031 1.00 38.62 236 GLY A CA 1
ATOM 1780 C C . GLY A 1 236 ? -3.186 32.964 -3.340 1.00 38.62 236 GLY A C 1
ATOM 1781 O O . GLY A 1 236 ? -3.362 33.536 -4.414 1.00 38.62 236 GLY A O 1
ATOM 1782 N N . GLN A 1 237 ? -2.746 31.704 -3.277 1.00 29.34 237 GLN A N 1
ATOM 1783 C CA . GLN A 1 237 ? -2.681 30.863 -4.469 1.00 29.34 237 GLN A CA 1
ATOM 1784 C C . GLN A 1 237 ? -3.226 29.458 -4.200 1.00 29.34 237 GLN A C 1
ATOM 1786 O O . GLN A 1 237 ? -2.778 28.748 -3.299 1.00 29.34 237 GLN A O 1
ATOM 1791 N N . GLU A 1 238 ? -4.241 29.090 -4.981 1.00 34.41 238 GLU A N 1
ATOM 1792 C CA . GLU A 1 238 ? -4.862 27.770 -4.974 1.00 34.41 238 GLU A CA 1
ATOM 1793 C C . GLU A 1 238 ? -3.819 26.718 -5.365 1.00 34.41 238 GLU A C 1
ATOM 1795 O O . GLU A 1 238 ? -3.171 26.819 -6.408 1.00 34.41 238 GLU A O 1
ATOM 1800 N N . SER A 1 239 ? -3.640 25.701 -4.522 1.00 33.78 239 SER A N 1
ATOM 1801 C CA . SER A 1 239 ? -2.729 24.601 -4.826 1.00 33.78 239 SER A CA 1
ATOM 1802 C C . SER A 1 239 ? -3.396 23.631 -5.800 1.00 33.78 239 SER A C 1
ATOM 1804 O O . SER A 1 239 ? -4.050 22.672 -5.383 1.00 33.78 239 SER A O 1
ATOM 1806 N N . GLU A 1 240 ? -3.187 23.836 -7.104 1.00 37.84 240 GLU A N 1
ATOM 1807 C CA . GLU A 1 240 ? -3.240 22.740 -8.080 1.00 37.84 240 GLU A CA 1
ATOM 1808 C C . GLU A 1 240 ? -2.053 21.789 -7.834 1.00 37.84 240 GLU A C 1
ATOM 1810 O O . GLU A 1 240 ? -1.066 21.744 -8.569 1.00 37.84 240 GLU A O 1
ATOM 1815 N N . GLY A 1 241 ? -2.136 21.033 -6.737 1.00 36.75 241 GLY A N 1
ATOM 1816 C CA . GLY A 1 241 ? -1.182 19.987 -6.395 1.00 36.75 241 GLY A CA 1
ATOM 1817 C C . GLY A 1 241 ? -1.293 18.825 -7.378 1.00 36.75 241 GLY A C 1
ATOM 1818 O O . GLY A 1 241 ? -2.160 17.966 -7.227 1.00 36.75 241 GLY A O 1
ATOM 1819 N N . GLY A 1 242 ? -0.417 18.799 -8.386 1.00 40.66 242 GLY A N 1
ATOM 1820 C CA . GLY A 1 242 ? -0.368 17.728 -9.383 1.00 40.66 242 GLY A CA 1
ATOM 1821 C C . GLY A 1 242 ? -0.192 16.338 -8.756 1.00 40.66 242 GLY A C 1
ATOM 1822 O O . GLY A 1 242 ? 0.621 16.159 -7.847 1.00 40.66 242 GLY A O 1
ATOM 1823 N N . LEU A 1 243 ? -0.938 15.347 -9.258 1.00 49.69 243 LEU A N 1
ATOM 1824 C CA . LEU A 1 243 ? -1.044 13.987 -8.702 1.00 49.69 243 LEU A CA 1
ATOM 1825 C C . LEU A 1 243 ? 0.146 13.086 -9.101 1.00 49.69 243 LEU A C 1
ATOM 1827 O O . LEU A 1 243 ? -0.024 11.963 -9.584 1.00 49.69 243 LEU A O 1
ATOM 1831 N N . ASN A 1 244 ? 1.362 13.597 -8.932 1.00 52.53 244 ASN A N 1
ATOM 1832 C CA . ASN A 1 244 ? 2.597 12.921 -9.325 1.00 52.53 244 ASN A CA 1
ATOM 1833 C C . ASN A 1 244 ? 3.030 11.907 -8.259 1.00 52.53 244 ASN A C 1
ATOM 1835 O O . ASN A 1 244 ? 2.931 12.184 -7.061 1.00 52.53 244 ASN A O 1
ATOM 1839 N N . SER A 1 245 ? 3.551 10.750 -8.681 1.00 53.72 245 SER A N 1
ATOM 1840 C CA . SER A 1 245 ? 4.214 9.832 -7.747 1.00 53.72 245 SER A CA 1
ATOM 1841 C C . SER A 1 245 ? 5.437 10.524 -7.122 1.00 53.72 245 SER A C 1
ATOM 1843 O O . SER A 1 245 ? 6.147 11.256 -7.821 1.00 53.72 245 SER A O 1
ATOM 1845 N N . PRO A 1 246 ? 5.735 10.320 -5.823 1.00 51.06 246 PRO A N 1
ATOM 1846 C CA . PRO A 1 246 ? 6.933 10.878 -5.207 1.00 51.06 246 PRO A CA 1
ATOM 1847 C C . PRO A 1 246 ? 8.253 10.339 -5.791 1.00 51.06 246 PRO A C 1
ATOM 1849 O O . PRO A 1 246 ? 9.292 10.885 -5.424 1.00 51.06 246 PRO A O 1
ATOM 1852 N N . GLY A 1 247 ? 8.235 9.359 -6.701 1.00 53.38 247 GLY A N 1
ATOM 1853 C CA . GLY A 1 247 ? 9.414 8.819 -7.384 1.00 53.38 247 GLY A CA 1
ATOM 1854 C C . GLY A 1 247 ? 10.073 7.698 -6.585 1.00 53.38 247 GLY A C 1
ATOM 1855 O O . GLY A 1 247 ? 10.624 7.927 -5.504 1.00 53.38 247 GLY A O 1
ATOM 1856 N N . CYS A 1 248 ? 10.020 6.483 -7.125 1.00 58.00 248 CYS A N 1
ATOM 1857 C CA . CYS A 1 248 ? 10.425 5.276 -6.414 1.00 58.00 248 CYS A CA 1
ATOM 1858 C C . CYS A 1 248 ? 11.951 5.140 -6.386 1.00 58.00 248 CYS A C 1
ATOM 1860 O O . CYS A 1 248 ? 12.647 5.451 -7.354 1.00 58.00 248 CYS A O 1
ATOM 1862 N N . SER A 1 249 ? 12.482 4.725 -5.236 1.00 59.25 249 SER A N 1
ATOM 1863 C CA . SER A 1 249 ? 13.917 4.737 -4.937 1.00 59.25 249 SER A CA 1
ATOM 1864 C C . SER A 1 249 ? 14.420 3.324 -4.661 1.00 59.25 249 SER A C 1
ATOM 1866 O O . SER A 1 249 ? 14.080 2.752 -3.629 1.00 59.25 249 SER A O 1
ATOM 1868 N N . ALA A 1 250 ? 15.251 2.795 -5.558 1.00 54.16 250 ALA A N 1
ATOM 1869 C CA . ALA A 1 250 ? 15.891 1.488 -5.414 1.00 54.16 250 ALA A CA 1
ATOM 1870 C C . ALA A 1 250 ? 17.283 1.629 -4.763 1.00 54.16 250 ALA A C 1
ATOM 1872 O O . ALA A 1 250 ? 17.921 2.679 -4.930 1.00 54.16 250 ALA A O 1
ATOM 1873 N N . PRO A 1 251 ? 17.791 0.612 -4.042 1.00 49.09 251 PRO A N 1
ATOM 1874 C CA . PRO A 1 251 ? 19.157 0.621 -3.525 1.00 49.09 251 PRO A CA 1
ATOM 1875 C C . PRO A 1 251 ? 20.184 0.785 -4.653 1.00 49.09 251 PRO A C 1
ATOM 1877 O O . PRO A 1 251 ? 20.106 0.155 -5.709 1.00 49.09 251 PRO A O 1
ATOM 1880 N N . ALA A 1 252 ? 21.174 1.649 -4.431 1.00 48.41 252 ALA A N 1
ATOM 1881 C CA . ALA A 1 252 ? 22.232 1.898 -5.398 1.00 48.41 252 ALA A CA 1
ATOM 1882 C C . ALA A 1 252 ? 23.083 0.630 -5.590 1.00 48.41 252 ALA A C 1
ATOM 1884 O O . ALA A 1 252 ? 23.816 0.212 -4.691 1.00 48.41 252 ALA A O 1
ATOM 1885 N N . SER A 1 253 ? 23.010 0.031 -6.783 1.00 45.16 253 SER A N 1
ATOM 1886 C CA . SER A 1 253 ? 23.792 -1.154 -7.157 1.00 45.16 253 SER A CA 1
ATOM 1887 C C . SER A 1 253 ? 25.274 -0.811 -7.337 1.00 45.16 253 SER A C 1
ATOM 1889 O O . SER A 1 253 ? 25.781 -0.644 -8.447 1.00 45.16 253 SER A O 1
ATOM 1891 N N .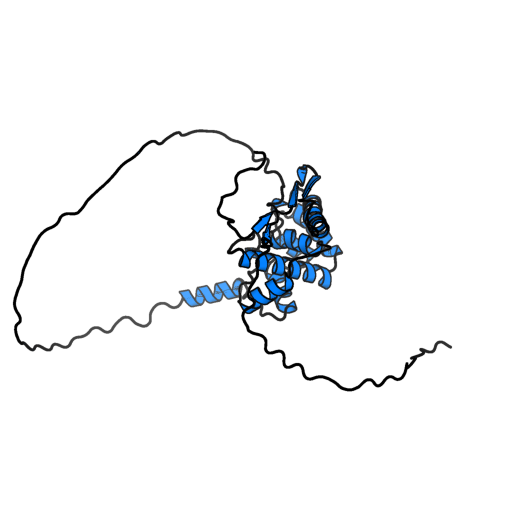 GLY A 1 254 ? 25.988 -0.691 -6.219 1.00 35.38 254 GLY A N 1
ATOM 1892 C CA . GLY A 1 254 ? 27.425 -0.461 -6.196 1.00 35.38 254 GLY A CA 1
ATOM 1893 C C . GLY A 1 254 ? 28.192 -1.660 -6.752 1.00 35.38 254 GLY A C 1
ATOM 1894 O O . GLY A 1 254 ? 28.295 -2.698 -6.101 1.00 35.38 254 GLY A O 1
ATOM 1895 N N . SER A 1 255 ? 28.804 -1.503 -7.927 1.00 40.19 255 SER A N 1
ATOM 1896 C CA . SER A 1 255 ? 29.758 -2.468 -8.481 1.00 40.19 255 SER A CA 1
ATOM 1897 C C . SER A 1 255 ? 31.079 -2.441 -7.692 1.00 40.19 255 SER A C 1
ATOM 1899 O O . SER A 1 255 ? 32.086 -1.893 -8.145 1.00 40.19 255 SER A O 1
ATOM 1901 N N . GLY A 1 256 ? 31.070 -3.005 -6.484 1.00 35.69 256 GLY A N 1
ATOM 1902 C CA . GLY A 1 256 ? 32.210 -3.066 -5.573 1.00 35.69 256 GLY A CA 1
ATOM 1903 C C . GLY A 1 256 ? 32.146 -4.311 -4.691 1.00 35.69 256 GLY A C 1
ATOM 1904 O O . GLY A 1 256 ? 31.089 -4.661 -4.178 1.00 35.69 256 GLY A O 1
ATOM 1905 N N . ASN A 1 257 ? 33.281 -5.000 -4.535 1.00 39.72 257 ASN A N 1
ATOM 1906 C CA . ASN A 1 257 ? 33.374 -6.270 -3.807 1.00 39.72 257 ASN A CA 1
ATOM 1907 C C . ASN A 1 257 ? 32.826 -6.167 -2.372 1.00 39.72 257 ASN A C 1
ATOM 1909 O O . ASN A 1 257 ? 33.500 -5.638 -1.486 1.00 39.72 257 ASN A O 1
ATOM 1913 N N . VAL A 1 258 ? 31.661 -6.766 -2.118 1.00 38.09 258 VAL A N 1
ATOM 1914 C CA . VAL A 1 258 ? 31.169 -6.988 -0.755 1.00 38.09 258 VAL A CA 1
ATOM 1915 C C . VAL A 1 258 ? 31.873 -8.210 -0.172 1.00 38.09 258 VAL A C 1
ATOM 1917 O O . VAL A 1 258 ? 31.627 -9.349 -0.573 1.00 38.09 258 VAL A O 1
ATOM 1920 N N . SER A 1 259 ? 32.745 -7.977 0.807 1.00 34.47 259 SER A N 1
ATOM 1921 C CA . SER A 1 259 ? 33.292 -9.034 1.659 1.00 34.47 259 SER A CA 1
ATOM 1922 C C . SER A 1 259 ? 32.171 -9.643 2.503 1.00 34.47 259 SER A C 1
ATOM 1924 O O . SER A 1 259 ? 31.816 -9.105 3.551 1.00 34.47 259 SER A O 1
ATOM 1926 N N . ILE A 1 260 ? 31.620 -10.773 2.057 1.00 43.41 260 ILE A N 1
ATOM 1927 C CA . ILE A 1 260 ? 30.647 -11.551 2.831 1.00 43.41 260 ILE A CA 1
ATOM 1928 C C . ILE A 1 260 ? 31.323 -12.022 4.125 1.00 43.41 260 ILE A C 1
ATOM 1930 O O . ILE A 1 260 ? 32.244 -12.843 4.100 1.00 43.41 260 ILE A O 1
ATOM 1934 N N . GLY A 1 261 ? 30.864 -11.498 5.263 1.00 34.44 261 GLY A N 1
ATOM 1935 C CA . GLY A 1 261 ? 31.320 -11.929 6.581 1.00 34.44 261 GLY A CA 1
ATOM 1936 C C . GLY A 1 261 ? 31.026 -13.414 6.802 1.00 34.44 261 GLY A C 1
ATOM 1937 O O . GLY A 1 261 ? 29.896 -13.864 6.616 1.00 34.44 261 GLY A O 1
ATOM 1938 N N . LEU A 1 262 ? 32.048 -14.185 7.190 1.00 41.38 262 LEU A N 1
ATOM 1939 C CA . LEU A 1 262 ? 31.928 -15.623 7.444 1.00 41.38 262 LEU A CA 1
ATOM 1940 C C . LEU A 1 262 ? 30.876 -15.898 8.532 1.00 41.38 262 LEU A C 1
ATOM 1942 O O . LEU A 1 262 ? 31.102 -15.593 9.700 1.00 41.38 262 LEU A O 1
ATOM 1946 N N . GLY A 1 263 ? 29.757 -16.524 8.150 1.00 39.59 263 GLY A N 1
ATOM 1947 C CA . GLY A 1 263 ? 28.642 -16.787 9.069 1.00 39.59 263 GLY A CA 1
ATOM 1948 C C . GLY A 1 263 ? 27.729 -17.971 8.725 1.00 39.59 263 GLY A C 1
ATOM 1949 O O . GLY A 1 263 ? 26.720 -18.154 9.397 1.00 39.59 263 GLY A O 1
ATOM 1950 N N . MET A 1 264 ? 28.052 -18.798 7.720 1.00 38.00 264 MET A N 1
ATOM 1951 C CA . MET A 1 264 ? 27.293 -20.023 7.417 1.00 38.00 264 MET A CA 1
ATOM 1952 C C . MET A 1 264 ? 28.205 -21.235 7.210 1.00 38.00 264 MET A C 1
ATOM 1954 O O . MET A 1 264 ? 28.804 -21.427 6.153 1.00 38.00 264 MET A O 1
ATOM 1958 N N . LEU A 1 265 ? 28.263 -22.091 8.231 1.00 33.22 265 LEU A N 1
ATOM 1959 C CA . LEU A 1 265 ? 28.899 -23.404 8.169 1.00 33.22 265 LEU A CA 1
ATOM 1960 C C . LEU A 1 265 ? 27.943 -24.413 7.505 1.00 33.22 265 LEU A C 1
ATOM 1962 O O . LEU A 1 265 ? 27.229 -25.151 8.184 1.00 33.22 265 LEU A O 1
ATOM 1966 N N . LEU A 1 266 ? 27.924 -24.454 6.170 1.00 36.66 266 LEU A N 1
ATOM 1967 C CA . LEU A 1 266 ? 27.194 -25.483 5.423 1.00 36.66 266 LEU A CA 1
ATOM 1968 C C . LEU A 1 266 ? 27.910 -26.839 5.529 1.00 36.66 266 LEU A C 1
ATOM 1970 O O . LEU A 1 266 ? 28.811 -27.152 4.750 1.00 36.66 266 LEU A O 1
ATOM 1974 N N . LEU A 1 267 ? 27.476 -27.673 6.479 1.00 36.62 267 LEU A N 1
ATOM 1975 C CA . LEU A 1 267 ? 27.856 -29.087 6.544 1.00 36.62 267 LEU A CA 1
ATOM 1976 C C . LEU A 1 267 ? 27.150 -29.884 5.436 1.00 36.62 267 LEU A C 1
ATOM 1978 O O . LEU A 1 267 ? 26.117 -30.516 5.648 1.00 36.62 267 LEU A O 1
ATOM 1982 N N . LEU A 1 268 ? 27.739 -29.862 4.241 1.00 35.69 268 LEU A N 1
ATOM 1983 C CA . LEU A 1 268 ? 27.367 -30.731 3.127 1.00 35.69 268 LEU A CA 1
ATOM 1984 C C . LEU A 1 268 ? 27.821 -32.175 3.391 1.00 35.69 268 LEU A C 1
ATOM 1986 O O . LEU A 1 268 ? 28.955 -32.545 3.086 1.00 35.69 268 LEU A O 1
ATOM 1990 N N . SER A 1 269 ? 26.917 -33.018 3.892 1.00 38.84 269 SER A N 1
ATOM 1991 C CA . SER A 1 269 ? 27.032 -34.472 3.757 1.00 38.84 269 SER A CA 1
ATOM 1992 C C . SER A 1 269 ? 26.263 -34.945 2.518 1.00 38.84 269 SER A C 1
ATOM 1994 O O . SER A 1 269 ? 25.054 -34.778 2.381 1.00 38.84 269 SER A O 1
ATOM 1996 N N . THR A 1 270 ? 26.998 -35.534 1.581 1.00 36.88 270 THR A N 1
ATOM 1997 C CA . THR A 1 270 ? 26.478 -36.205 0.379 1.00 36.88 270 THR A CA 1
ATOM 1998 C C . THR A 1 270 ? 26.693 -37.724 0.525 1.00 36.88 270 THR A C 1
ATOM 2000 O O . THR A 1 270 ? 27.303 -38.163 1.500 1.00 36.88 270 THR A O 1
ATOM 2003 N N . PRO A 1 271 ? 26.306 -38.555 -0.454 1.00 51.94 271 PRO A N 1
ATOM 2004 C CA . PRO A 1 271 ? 24.959 -38.731 -1.005 1.00 51.94 271 PRO A CA 1
ATOM 2005 C C . PRO A 1 271 ? 24.530 -40.215 -0.914 1.00 51.94 271 PRO A C 1
ATOM 2007 O O . PRO A 1 271 ? 25.387 -41.087 -0.816 1.00 51.94 271 PRO A O 1
ATOM 2010 N N . LEU A 1 272 ? 23.242 -40.558 -1.065 1.00 40.47 272 LEU A N 1
ATOM 2011 C CA . LEU A 1 272 ? 22.849 -41.924 -1.471 1.00 40.47 272 LEU A CA 1
ATOM 2012 C C . LEU A 1 272 ? 21.394 -41.993 -1.975 1.00 40.47 272 LEU A C 1
ATOM 2014 O O . LEU A 1 272 ? 20.525 -41.332 -1.418 1.00 40.47 272 LEU A O 1
ATOM 2018 N N . GLY A 1 273 ? 21.114 -42.863 -2.958 1.00 37.66 273 GLY A N 1
ATOM 2019 C CA . GLY A 1 273 ? 19.754 -43.399 -3.159 1.00 37.66 273 GLY A CA 1
ATOM 2020 C C . GLY A 1 273 ? 18.990 -43.039 -4.442 1.00 37.66 273 GLY A C 1
ATOM 2021 O O . GLY A 1 273 ? 17.815 -42.692 -4.368 1.00 37.66 273 GLY A O 1
ATOM 2022 N N . LEU A 1 274 ? 19.582 -43.213 -5.630 1.00 44.81 274 LEU A N 1
ATOM 2023 C CA . LEU A 1 274 ? 18.784 -43.378 -6.857 1.00 44.81 274 LEU A CA 1
ATOM 2024 C C . LEU A 1 274 ? 18.108 -44.763 -6.859 1.00 44.81 274 LEU A C 1
ATOM 2026 O O . LEU A 1 274 ? 18.750 -45.758 -7.191 1.00 44.81 274 LEU A O 1
ATOM 2030 N N . VAL A 1 275 ? 16.808 -44.829 -6.552 1.00 49.06 275 VAL A N 1
ATOM 2031 C CA . VAL A 1 275 ? 15.948 -45.976 -6.902 1.00 49.06 275 VAL A CA 1
ATOM 2032 C C . VAL A 1 275 ? 14.624 -45.458 -7.461 1.00 49.06 275 VAL A C 1
ATOM 2034 O O . VAL A 1 275 ? 13.835 -44.829 -6.763 1.00 49.06 275 VAL A O 1
ATOM 2037 N N . ALA A 1 276 ? 14.387 -45.727 -8.743 1.00 46.12 276 ALA A N 1
ATOM 2038 C CA . ALA A 1 276 ? 13.116 -45.467 -9.412 1.00 46.12 276 ALA A CA 1
ATOM 2039 C C . ALA A 1 276 ? 12.146 -46.658 -9.267 1.00 46.12 276 ALA A C 1
ATOM 2041 O O . ALA A 1 276 ? 12.594 -47.759 -8.957 1.00 46.12 276 ALA A O 1
ATOM 2042 N N . LEU A 1 277 ? 10.866 -46.418 -9.617 1.00 47.62 277 LEU A N 1
ATOM 2043 C CA . LEU A 1 277 ? 9.730 -47.340 -9.896 1.00 47.62 277 LEU A CA 1
ATOM 2044 C C . LEU A 1 277 ? 8.516 -47.109 -8.961 1.00 47.62 277 LEU A C 1
ATOM 2046 O O . LEU A 1 277 ? 8.692 -46.746 -7.805 1.00 47.62 277 LEU A O 1
ATOM 2050 N N . PRO A 1 278 ? 7.276 -47.412 -9.400 1.00 47.66 278 PRO A N 1
ATOM 2051 C CA . PRO A 1 278 ? 6.691 -47.058 -10.693 1.00 47.66 278 PRO A CA 1
ATOM 2052 C C . PRO A 1 278 ? 5.308 -46.371 -10.550 1.00 47.66 278 PRO A C 1
ATOM 2054 O O . PRO A 1 278 ? 4.696 -46.316 -9.487 1.00 47.66 278 PRO A O 1
ATOM 2057 N N . ARG A 1 279 ? 4.778 -45.858 -11.668 1.00 49.16 279 ARG A N 1
ATOM 2058 C CA . ARG A 1 279 ? 3.496 -45.128 -11.749 1.00 49.16 279 ARG A CA 1
ATOM 2059 C C . ARG A 1 279 ? 2.288 -45.954 -11.262 1.00 49.16 279 ARG A C 1
ATOM 2061 O O . ARG A 1 279 ? 1.851 -46.854 -11.980 1.00 49.16 279 ARG A O 1
ATOM 2068 N N . LEU A 1 280 ? 1.634 -45.555 -10.165 1.00 49.56 280 LEU A N 1
ATOM 2069 C CA . LEU A 1 280 ? 0.252 -45.974 -9.884 1.00 49.56 280 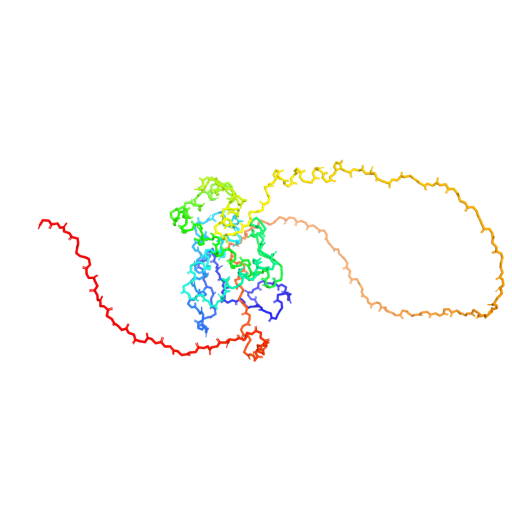LEU A CA 1
ATOM 2070 C C . LEU A 1 280 ? -0.762 -45.044 -10.568 1.00 49.56 280 LEU A C 1
ATOM 2072 O O . LEU A 1 280 ? -1.081 -43.960 -10.085 1.00 49.56 280 LEU A O 1
ATOM 2076 N N . ARG A 1 281 ? -1.338 -45.515 -11.678 1.00 48.34 281 ARG A N 1
ATOM 2077 C CA . ARG A 1 281 ? -2.582 -44.961 -12.234 1.00 48.34 281 ARG A CA 1
ATOM 2078 C C . ARG A 1 281 ? -3.747 -45.266 -11.285 1.00 48.34 281 ARG A C 1
ATOM 2080 O O . ARG A 1 281 ? -4.223 -46.399 -11.267 1.00 48.34 281 ARG A O 1
ATOM 2087 N N . ARG A 1 282 ? -4.288 -44.264 -10.586 1.00 52.69 282 ARG A N 1
ATOM 2088 C CA . ARG A 1 282 ? -5.657 -44.358 -10.050 1.00 52.69 282 ARG A CA 1
ATOM 2089 C C . ARG A 1 282 ? -6.649 -44.073 -11.180 1.00 52.69 282 ARG A C 1
ATOM 2091 O O . ARG A 1 282 ? -6.755 -42.943 -11.644 1.00 52.69 282 ARG A O 1
ATOM 2098 N N . ARG A 1 283 ? -7.352 -45.110 -11.644 1.00 50.59 283 ARG A N 1
ATOM 2099 C CA . ARG A 1 283 ? -8.558 -44.963 -12.472 1.00 50.59 283 ARG A CA 1
ATOM 2100 C C . ARG A 1 283 ? -9.765 -44.811 -11.549 1.00 50.59 283 ARG A C 1
ATOM 2102 O O . ARG A 1 283 ? -9.995 -45.681 -10.716 1.00 50.59 283 ARG A O 1
ATOM 2109 N N . TRP A 1 284 ? -10.536 -43.745 -11.734 1.00 49.56 284 TRP A N 1
ATOM 2110 C CA . TRP A 1 284 ? -11.899 -43.642 -11.210 1.00 49.56 284 TRP A CA 1
ATOM 2111 C C . TRP A 1 284 ? -12.846 -44.423 -12.139 1.00 49.56 284 TRP A C 1
ATOM 2113 O O . TRP A 1 284 ? -12.688 -44.305 -13.358 1.00 49.56 284 TRP A O 1
ATOM 2123 N N . PRO A 1 285 ? -13.805 -45.213 -11.629 1.00 64.88 285 PRO A N 1
ATOM 2124 C CA . PRO A 1 285 ? -14.804 -45.858 -12.472 1.00 64.88 285 PRO A CA 1
ATOM 2125 C C . PRO A 1 285 ? -16.014 -44.946 -12.720 1.00 64.88 285 PRO A C 1
ATOM 2127 O O . PRO A 1 285 ? -16.619 -44.429 -11.783 1.00 64.88 285 PRO A O 1
ATOM 2130 N N . PHE A 1 286 ? -16.420 -44.846 -13.985 1.00 46.41 286 PHE A N 1
ATOM 2131 C CA . PHE A 1 286 ? -17.803 -44.598 -14.388 1.00 46.41 286 PHE A CA 1
ATOM 2132 C C . PHE A 1 286 ? -18.177 -45.683 -15.404 1.00 46.41 286 PHE A C 1
ATOM 2134 O O . PHE A 1 286 ? -17.572 -45.713 -16.470 1.00 46.41 286 PHE A O 1
ATOM 2141 N N . ARG A 1 287 ? -19.164 -46.514 -15.034 1.00 47.44 287 ARG A N 1
ATOM 2142 C CA . ARG A 1 287 ? -19.819 -47.589 -15.814 1.00 47.44 287 ARG A CA 1
ATOM 2143 C C . ARG A 1 287 ? -18.908 -48.625 -16.486 1.00 47.44 287 ARG A C 1
ATOM 2145 O O . ARG A 1 287 ? -18.400 -48.365 -17.593 1.00 47.44 287 ARG A O 1
#

Radius of gyration: 30.74 Å; chains: 1; bounding box: 68×89×85 Å

Secondary structure (DSSP, 8-state):
--S----TTSTTTEEE-EEEETTTTEEEE-TTSTTHHHHHHHHHHHHHHHHHHGGGGGGS-HHHHHHHHHHH-SS--S-HHHHHHHHHHTT-PPPGGGGSS--SSHHHHHHHHHHHHHHHHHHHHHH-HHHHHHHHHHHHHHS-HHHHHHHHHS--HHHHHHHHHHHTTPPPPPPHHHHHHHHHHHHS---S---------------------------------------------------B----EEE----S-----S--------------------PPP--